Protein AF-A0A315ESX5-F1 (afdb_monomer)

Radius of gyration: 27.75 Å; Cα contacts (8 Å, |Δi|>4): 716; chains: 1; bounding box: 65×69×80 Å

Secondary structure (DSSP, 8-state):
---S--------------------PPP-------------------------------PPPTT-EEETTEEEEE-TTSEEEEEEES-SSS-EEEEEESSSPPPPTT-TT-EEE-SSEEEEEEE----SS-SEEEEEEEEEETTEEEEEEEEEEESSPPPHHHHHHHHHHT--S-EEEEEEEEEETTEEEEEEEEEEE-TTTSHHHHHHHHHHHHTTTTTTEEE-EEEE-SS-EEEEESSEEE-SS-EEE--PPPPPB----HHHH-----TTEEEE---SSTT-B-S-EEEESS--GGGG-GGGTS---EEEEEEE-THHHHHHHHHS-EEE--TTSSSSEEESS-EEEEEEEE--

Structure (mmCIF, N/CA/C/O backbone):
data_AF-A0A315ESX5-F1
#
_entry.id   AF-A0A315ESX5-F1
#
loop_
_atom_site.group_PDB
_atom_site.id
_atom_site.type_symbol
_atom_site.label_atom_id
_atom_site.label_alt_id
_atom_site.label_comp_id
_atom_site.label_asym_id
_atom_site.label_entity_id
_atom_site.label_seq_id
_atom_site.pdbx_PDB_ins_code
_atom_site.Cartn_x
_atom_site.Cartn_y
_atom_site.Cartn_z
_atom_site.occupancy
_atom_site.B_iso_or_equiv
_atom_site.auth_seq_id
_atom_site.auth_comp_id
_atom_site.auth_asym_id
_atom_site.auth_atom_id
_atom_site.pdbx_PDB_model_num
ATOM 1 N N . MET A 1 1 ? 28.635 -2.920 -19.952 1.00 30.17 1 MET A N 1
ATOM 2 C CA . MET A 1 1 ? 28.983 -3.354 -18.582 1.00 30.17 1 MET A CA 1
ATOM 3 C C . MET A 1 1 ? 27.752 -4.004 -17.980 1.00 30.17 1 MET A C 1
ATOM 5 O O . MET A 1 1 ? 26.813 -3.309 -17.623 1.00 30.17 1 MET A O 1
ATOM 9 N N . ALA A 1 2 ? 27.715 -5.334 -18.027 1.00 28.27 2 ALA A N 1
ATOM 10 C CA . ALA A 1 2 ? 26.622 -6.155 -17.525 1.00 28.27 2 ALA A CA 1
ATOM 11 C C . ALA A 1 2 ? 26.701 -6.227 -15.996 1.00 28.27 2 ALA A C 1
ATOM 13 O O . ALA A 1 2 ? 27.757 -6.546 -15.456 1.00 28.27 2 ALA A O 1
ATOM 14 N N . VAL A 1 3 ? 25.605 -5.923 -15.307 1.00 29.16 3 VAL A N 1
ATOM 15 C CA . VAL A 1 3 ? 25.484 -6.108 -13.860 1.00 29.16 3 VAL A CA 1
ATOM 16 C C . VAL A 1 3 ? 24.183 -6.853 -13.635 1.00 29.16 3 VAL A C 1
ATOM 18 O O . VAL A 1 3 ? 23.123 -6.265 -13.801 1.00 29.16 3 VAL A O 1
ATOM 21 N N . ILE A 1 4 ? 24.293 -8.151 -13.357 1.00 31.94 4 ILE A N 1
ATOM 22 C CA . ILE A 1 4 ? 23.487 -8.963 -12.432 1.00 31.94 4 ILE A CA 1
ATOM 23 C C . ILE A 1 4 ? 23.958 -10.417 -12.608 1.00 31.94 4 ILE A C 1
ATOM 25 O O . ILE A 1 4 ? 24.104 -10.906 -13.725 1.00 31.94 4 ILE A O 1
ATOM 29 N N . SER A 1 5 ? 24.166 -11.077 -11.468 1.00 28.42 5 SER A N 1
ATOM 30 C CA . SER A 1 5 ? 24.547 -12.481 -11.256 1.00 28.42 5 SER A CA 1
ATOM 31 C C . SER A 1 5 ? 26.050 -12.766 -11.087 1.00 28.42 5 SER A C 1
ATOM 33 O O . SER A 1 5 ? 26.785 -13.048 -12.031 1.00 28.42 5 SER A O 1
ATOM 35 N N . ALA A 1 6 ? 26.496 -12.725 -9.825 1.00 29.81 6 ALA A N 1
ATOM 36 C CA . ALA A 1 6 ? 27.667 -13.459 -9.351 1.00 29.81 6 ALA A CA 1
ATOM 37 C C . ALA A 1 6 ? 27.200 -14.885 -8.999 1.00 29.81 6 ALA A C 1
ATOM 39 O O . ALA A 1 6 ? 26.298 -15.063 -8.190 1.00 29.81 6 ALA A O 1
ATOM 40 N N . VAL A 1 7 ? 27.618 -15.884 -9.776 1.00 28.77 7 VAL A N 1
ATOM 41 C CA . VAL A 1 7 ? 28.697 -16.830 -9.440 1.00 28.77 7 VAL A CA 1
ATOM 42 C C . VAL A 1 7 ? 28.429 -17.640 -8.170 1.00 28.77 7 VAL A C 1
ATOM 44 O O . VAL A 1 7 ? 28.761 -17.233 -7.063 1.00 28.77 7 VAL A O 1
ATOM 47 N N . GLN A 1 8 ? 28.000 -18.884 -8.384 1.00 27.28 8 GLN A N 1
ATOM 48 C CA . GLN A 1 8 ? 28.438 -20.006 -7.562 1.00 27.28 8 GLN A CA 1
ATOM 49 C C . GLN A 1 8 ? 28.584 -21.247 -8.457 1.00 27.28 8 GLN A C 1
ATOM 51 O O . GLN A 1 8 ? 27.635 -21.985 -8.700 1.00 27.28 8 GLN A O 1
ATOM 56 N N . ARG A 1 9 ? 29.791 -21.448 -9.008 1.00 25.19 9 ARG A N 1
ATOM 57 C CA . ARG A 1 9 ? 30.205 -22.731 -9.600 1.00 25.19 9 ARG A CA 1
ATOM 58 C C . ARG A 1 9 ? 30.741 -23.625 -8.478 1.00 25.19 9 ARG A C 1
ATOM 60 O O . ARG A 1 9 ? 31.564 -23.176 -7.684 1.00 25.19 9 ARG A O 1
ATOM 67 N N . ARG A 1 10 ? 30.313 -24.887 -8.443 1.00 26.05 10 ARG A N 1
ATOM 68 C CA . ARG A 1 10 ? 31.028 -25.998 -7.790 1.00 26.05 10 ARG A CA 1
ATOM 69 C C . ARG A 1 10 ? 31.530 -26.972 -8.870 1.00 26.05 10 ARG A C 1
ATOM 71 O O . ARG A 1 10 ? 30.983 -26.945 -9.970 1.00 26.05 10 ARG A O 1
ATOM 78 N N . PRO A 1 11 ? 32.598 -27.739 -8.590 1.00 30.12 11 PRO A N 1
ATOM 79 C CA . PRO A 1 11 ? 33.501 -28.252 -9.614 1.00 30.12 11 PRO A CA 1
ATOM 80 C C . PRO A 1 11 ? 33.025 -29.551 -10.269 1.00 30.12 11 PRO A C 1
ATOM 82 O O . PRO A 1 11 ? 32.256 -30.318 -9.689 1.00 30.12 11 PRO A O 1
ATOM 85 N N . ASP A 1 12 ? 33.557 -29.757 -11.473 1.00 27.08 12 ASP A N 1
ATOM 86 C CA . ASP A 1 12 ? 33.408 -30.910 -12.355 1.00 27.08 12 ASP A CA 1
ATOM 87 C C . ASP A 1 12 ? 33.556 -32.271 -11.664 1.00 27.08 12 ASP A C 1
ATOM 89 O O . ASP A 1 12 ? 34.501 -32.523 -10.910 1.00 27.08 12 ASP A O 1
ATOM 93 N N . LYS A 1 13 ? 32.693 -33.203 -12.076 1.00 29.95 13 LYS A N 1
ATOM 94 C CA . LYS A 1 13 ? 33.090 -34.592 -12.308 1.00 29.95 13 LYS A CA 1
ATOM 95 C C . LYS A 1 13 ? 32.607 -35.031 -13.690 1.00 29.95 13 LYS A C 1
ATOM 97 O O . LYS A 1 13 ? 31.411 -35.129 -13.942 1.00 29.95 13 LYS A O 1
ATOM 102 N N . GLN A 1 14 ? 33.598 -35.272 -14.544 1.00 27.36 14 GLN A N 1
ATOM 103 C CA . GLN A 1 14 ? 33.597 -36.104 -15.746 1.00 27.36 14 GLN A CA 1
ATOM 104 C C . GLN A 1 14 ? 32.629 -37.291 -15.668 1.00 27.36 14 GLN A C 1
ATOM 106 O O . GLN A 1 14 ? 32.666 -38.030 -14.689 1.00 27.36 14 GLN A O 1
ATOM 111 N N . HIS A 1 15 ? 31.883 -37.533 -16.748 1.00 31.70 15 HIS A N 1
ATOM 112 C CA . HIS A 1 15 ? 31.788 -38.863 -17.350 1.00 31.70 15 HIS A CA 1
ATOM 113 C C . HIS A 1 15 ? 31.368 -38.765 -18.823 1.00 31.70 15 HIS A C 1
ATOM 115 O O . HIS A 1 15 ? 30.380 -38.121 -19.172 1.00 31.70 15 HIS A O 1
ATOM 121 N N . ASP A 1 16 ? 32.184 -39.402 -19.658 1.00 29.27 16 ASP A N 1
ATOM 122 C CA . ASP A 1 16 ? 32.039 -39.601 -21.095 1.00 29.27 16 ASP A CA 1
ATOM 123 C C . ASP A 1 16 ? 30.794 -40.421 -21.465 1.00 29.27 16 ASP A C 1
ATOM 125 O O . ASP A 1 16 ? 30.346 -41.270 -20.693 1.00 29.27 16 ASP A O 1
ATOM 129 N N . GLY A 1 17 ? 30.292 -40.249 -22.692 1.00 29.22 17 GLY A N 1
ATOM 130 C CA . GLY A 1 17 ? 29.333 -41.195 -23.267 1.00 29.22 17 GLY A CA 1
ATOM 131 C C . GLY A 1 17 ? 28.569 -40.689 -24.486 1.00 29.22 17 GLY A C 1
ATOM 132 O O . GLY A 1 17 ? 27.404 -40.322 -24.388 1.00 29.22 17 GLY A O 1
ATOM 133 N N . VAL A 1 18 ? 29.219 -40.708 -25.650 1.00 30.27 18 VAL A N 1
ATOM 134 C CA . VAL A 1 18 ? 28.580 -40.595 -26.971 1.00 30.27 18 VAL A CA 1
ATOM 135 C C . VAL A 1 18 ? 27.833 -41.899 -27.283 1.00 30.27 18 VAL A C 1
ATOM 137 O O . VAL A 1 18 ? 28.410 -42.976 -27.165 1.00 30.27 18 VAL A O 1
ATOM 140 N N . GLY A 1 19 ? 26.579 -41.811 -27.734 1.00 28.75 19 GLY A N 1
ATOM 141 C CA . GLY A 1 19 ? 25.789 -42.963 -28.177 1.00 28.75 19 GLY A CA 1
ATOM 142 C C . GLY A 1 19 ? 24.635 -42.549 -29.088 1.00 28.75 19 GLY A C 1
ATOM 143 O O . GLY A 1 19 ? 23.642 -41.985 -28.645 1.00 28.75 19 GLY A O 1
ATOM 144 N N . VAL A 1 20 ? 24.814 -42.800 -30.381 1.00 30.33 20 VAL A N 1
ATOM 145 C CA . VAL A 1 20 ? 23.929 -42.468 -31.505 1.00 30.33 20 VAL A CA 1
ATOM 146 C C . VAL A 1 20 ? 22.883 -43.576 -31.732 1.00 30.33 20 VAL A C 1
ATOM 148 O O . VAL A 1 20 ? 23.137 -44.736 -31.431 1.00 30.33 20 VAL A O 1
ATOM 151 N N . MET A 1 21 ? 21.794 -43.199 -32.422 1.00 28.28 21 MET A N 1
ATOM 152 C CA . MET A 1 21 ? 20.922 -44.010 -33.300 1.00 28.28 21 MET A CA 1
ATOM 153 C C . MET A 1 21 ? 19.670 -44.683 -32.713 1.00 28.28 21 MET A C 1
ATOM 155 O O . MET A 1 21 ? 19.725 -45.426 -31.744 1.00 28.28 21 MET A O 1
ATOM 159 N N . GLY A 1 22 ? 18.550 -44.515 -33.436 1.00 29.05 22 GLY A N 1
ATOM 160 C CA . GLY A 1 22 ? 17.444 -45.479 -33.402 1.00 29.05 22 GLY A CA 1
ATOM 161 C C . GLY A 1 22 ? 16.036 -44.934 -33.658 1.00 29.05 22 GLY A C 1
ATOM 162 O O . GLY A 1 22 ? 15.165 -45.111 -32.817 1.00 29.05 22 GLY A O 1
ATOM 163 N N . LYS A 1 23 ? 15.773 -44.302 -34.812 1.00 31.34 23 LYS A N 1
ATOM 164 C CA . LYS A 1 23 ? 14.394 -44.093 -35.300 1.00 31.34 23 LYS A CA 1
ATOM 165 C C . LYS A 1 23 ? 13.780 -45.447 -35.678 1.00 31.34 23 LYS A C 1
ATOM 167 O O . LYS A 1 23 ? 14.390 -46.182 -36.448 1.00 31.34 23 LYS A O 1
ATOM 172 N N . THR A 1 24 ? 12.555 -45.725 -35.240 1.00 31.27 24 THR A N 1
ATOM 173 C CA . THR A 1 24 ? 11.680 -46.749 -35.842 1.00 31.27 24 THR A CA 1
ATOM 174 C C . THR A 1 24 ? 10.327 -46.126 -36.220 1.00 31.27 24 THR A C 1
ATOM 176 O O . THR A 1 24 ? 9.832 -45.270 -35.486 1.00 31.27 24 THR A O 1
ATOM 179 N N . PRO A 1 25 ? 9.755 -46.469 -37.392 1.00 36.16 25 PRO A N 1
ATOM 180 C CA . PRO A 1 25 ? 8.592 -45.785 -37.951 1.00 36.16 25 PRO A CA 1
ATOM 181 C C . PRO A 1 25 ? 7.262 -46.409 -37.502 1.00 36.16 25 PRO A C 1
ATOM 183 O O . PRO A 1 25 ? 7.140 -47.624 -37.355 1.00 36.16 25 PRO A O 1
ATOM 186 N N . VAL A 1 26 ? 6.241 -45.562 -37.361 1.00 34.59 26 VAL A N 1
ATOM 187 C CA . VAL A 1 26 ? 4.838 -45.958 -37.172 1.00 34.59 26 VAL A CA 1
ATOM 188 C C . VAL A 1 26 ? 4.276 -46.425 -38.516 1.00 34.59 26 VAL A C 1
ATOM 190 O O . VAL A 1 26 ? 4.331 -45.693 -39.504 1.00 34.59 26 VAL A O 1
ATOM 193 N N . ASN A 1 27 ? 3.751 -47.650 -38.557 1.00 31.31 27 ASN A N 1
ATOM 194 C CA . ASN A 1 27 ? 3.161 -48.250 -39.750 1.00 31.31 27 ASN A CA 1
ATOM 195 C C . ASN A 1 27 ? 1.639 -48.040 -39.753 1.00 31.31 27 ASN A C 1
ATOM 197 O O . ASN A 1 27 ? 0.960 -48.279 -38.757 1.00 31.31 27 ASN A O 1
ATOM 201 N N . MET A 1 28 ? 1.126 -47.574 -40.887 1.00 35.22 28 MET A N 1
ATOM 202 C CA . MET A 1 28 ? -0.236 -47.097 -41.108 1.00 35.22 28 MET A CA 1
ATOM 203 C C . MET A 1 28 ? -0.923 -48.058 -42.086 1.00 35.22 28 MET A C 1
ATOM 205 O O . MET A 1 28 ? -0.548 -48.109 -43.252 1.00 35.22 28 MET A O 1
ATOM 209 N N . ARG A 1 29 ? -1.894 -48.845 -41.613 1.00 31.86 29 ARG A N 1
ATOM 210 C CA . ARG A 1 29 ? -2.815 -49.733 -42.366 1.00 31.86 29 ARG A CA 1
ATOM 211 C C . ARG A 1 29 ? -3.919 -50.108 -41.358 1.00 31.86 29 ARG A C 1
ATOM 213 O O . ARG A 1 29 ? -3.588 -50.413 -40.225 1.00 31.86 29 ARG A O 1
ATOM 220 N N . THR A 1 30 ? -5.228 -50.084 -41.600 1.00 31.81 30 THR A N 1
ATOM 221 C CA . THR A 1 30 ? -6.034 -50.162 -42.824 1.00 31.81 30 THR A CA 1
ATOM 222 C C . THR A 1 30 ? -7.475 -49.787 -42.430 1.00 31.81 30 THR A C 1
ATOM 224 O O . THR A 1 30 ? -7.955 -50.254 -41.401 1.00 31.81 30 THR A O 1
ATOM 227 N N . MET A 1 31 ? -8.177 -48.981 -43.232 1.00 29.67 31 MET A N 1
ATOM 228 C CA . MET A 1 31 ? -9.635 -48.799 -43.128 1.00 29.67 31 MET A CA 1
ATOM 229 C C . MET A 1 31 ? -10.372 -49.988 -43.756 1.00 29.67 31 MET A C 1
ATOM 231 O O . MET A 1 31 ? -9.975 -50.415 -44.840 1.00 29.67 31 MET A O 1
ATOM 235 N N . ARG A 1 32 ? -11.497 -50.416 -43.158 1.00 32.69 32 ARG A N 1
ATOM 236 C CA . ARG A 1 32 ? -12.826 -50.554 -43.807 1.00 32.69 32 ARG A CA 1
ATOM 237 C C . ARG A 1 32 ? -13.926 -50.969 -42.794 1.00 32.69 32 ARG A C 1
ATOM 239 O O . ARG A 1 32 ? -13.583 -51.438 -41.716 1.00 32.69 32 ARG A O 1
ATOM 246 N N . PRO A 1 33 ? -15.216 -50.705 -43.100 1.00 45.16 33 PRO A N 1
ATOM 247 C CA . PRO A 1 33 ? -16.255 -50.331 -42.131 1.00 45.16 33 PRO A CA 1
ATOM 248 C C . PRO A 1 33 ? -17.241 -51.467 -41.826 1.00 45.16 33 PRO A C 1
ATOM 250 O O . PRO A 1 33 ? -17.341 -52.378 -42.641 1.00 45.16 33 PRO A O 1
ATOM 253 N N . LEU A 1 34 ? -18.037 -51.359 -40.748 1.00 27.95 34 LEU A N 1
ATOM 254 C CA . LEU A 1 34 ? -19.476 -51.688 -40.764 1.00 27.95 34 LEU A CA 1
ATOM 255 C C . LEU A 1 34 ? -20.199 -51.432 -39.422 1.00 27.95 34 LEU A C 1
ATOM 257 O O . LEU A 1 34 ? -19.673 -51.705 -38.352 1.00 27.95 34 LEU A O 1
ATOM 261 N N . PHE A 1 35 ? -21.454 -51.004 -39.577 1.00 29.70 35 PHE A N 1
ATOM 262 C CA . PHE A 1 35 ? -22.625 -51.068 -38.691 1.00 29.70 35 PHE A CA 1
ATOM 263 C C . PHE A 1 35 ? -22.731 -50.224 -37.406 1.00 29.70 35 PHE A C 1
ATOM 265 O O . PHE A 1 35 ? -22.268 -50.551 -36.321 1.00 29.70 35 PHE A O 1
ATOM 272 N N . LEU A 1 36 ? -23.532 -49.175 -37.597 1.00 31.12 36 LEU A N 1
ATOM 273 C CA . LEU A 1 36 ? -24.441 -48.488 -36.689 1.00 31.12 36 LEU A CA 1
ATOM 274 C C . LEU A 1 36 ? -25.179 -49.432 -35.712 1.00 31.12 36 LEU A C 1
ATOM 276 O O . LEU A 1 36 ? -25.944 -50.287 -36.150 1.00 31.12 36 LEU A O 1
ATOM 280 N N . PHE A 1 37 ? -25.042 -49.190 -34.405 1.00 29.73 37 PHE A N 1
ATOM 281 C CA . PHE A 1 37 ? -26.052 -49.526 -33.394 1.00 29.73 37 PHE A CA 1
ATOM 282 C C . PHE A 1 37 ? -26.091 -48.406 -32.346 1.00 29.73 37 PHE A C 1
ATOM 284 O O . PHE A 1 37 ? -25.149 -48.201 -31.584 1.00 29.73 37 PHE A O 1
ATOM 291 N N . LEU A 1 38 ? -27.185 -47.645 -32.353 1.00 31.20 38 LEU A N 1
ATOM 292 C CA . LEU A 1 38 ? -27.534 -46.668 -31.326 1.00 31.20 38 LEU A CA 1
ATOM 293 C C . LEU A 1 38 ? -28.026 -47.422 -30.087 1.00 31.20 38 LEU A C 1
ATOM 295 O O . LEU A 1 38 ? -29.079 -48.053 -30.132 1.00 31.20 38 LEU A O 1
ATOM 299 N N . ILE A 1 39 ? -27.285 -47.327 -28.983 1.00 32.44 39 ILE A N 1
ATOM 300 C CA . ILE A 1 39 ? -27.779 -47.681 -27.650 1.00 32.44 39 ILE A CA 1
ATOM 301 C C . ILE A 1 39 ? -27.606 -46.449 -26.766 1.00 32.44 39 ILE A C 1
ATOM 303 O O . ILE A 1 39 ? -26.499 -46.056 -26.406 1.00 32.44 39 ILE A O 1
ATOM 307 N N . THR A 1 40 ? -28.729 -45.816 -26.445 1.00 33.59 40 THR A N 1
ATOM 308 C CA . THR A 1 40 ? -28.842 -44.758 -25.444 1.00 33.59 40 THR A CA 1
ATOM 309 C C . THR A 1 40 ? -28.656 -45.354 -24.051 1.00 33.59 40 THR A C 1
ATOM 311 O O . THR A 1 40 ? -29.508 -46.110 -23.589 1.00 33.59 40 THR A O 1
ATOM 314 N N . PHE A 1 41 ? -27.567 -44.991 -23.374 1.00 29.44 41 PHE A N 1
ATOM 315 C CA . PHE A 1 41 ? -27.384 -45.227 -21.943 1.00 29.44 41 PHE A CA 1
ATOM 316 C C . PHE A 1 41 ? -27.437 -43.882 -21.213 1.00 29.44 41 PHE A C 1
ATOM 318 O O . PHE A 1 41 ? -26.506 -43.081 -21.282 1.00 29.44 41 PHE A O 1
ATOM 325 N N . SER A 1 42 ? -28.548 -43.627 -20.521 1.00 34.97 42 SER A N 1
ATOM 326 C CA . SER A 1 42 ? -28.616 -42.605 -19.479 1.00 34.97 42 SER A CA 1
ATOM 327 C C . SER A 1 42 ? -27.766 -43.070 -18.302 1.00 34.97 42 SER A C 1
ATOM 329 O O . SER A 1 42 ? -28.096 -44.062 -17.656 1.00 34.97 42 SER A O 1
ATOM 331 N N . ILE A 1 43 ? -26.678 -42.356 -18.018 1.00 33.53 43 ILE A N 1
ATOM 332 C CA . ILE A 1 43 ? -25.882 -42.558 -16.807 1.00 33.53 43 ILE A CA 1
ATOM 333 C C . ILE A 1 43 ? -26.010 -41.301 -15.952 1.00 33.53 43 ILE A C 1
ATOM 335 O O . ILE A 1 43 ? -25.499 -40.235 -16.287 1.00 33.53 43 ILE A O 1
ATOM 339 N N . TYR A 1 44 ? -26.732 -41.467 -14.845 1.00 30.09 44 TYR A N 1
ATOM 340 C CA . TYR A 1 44 ? -26.680 -40.612 -13.667 1.00 30.09 44 TYR A CA 1
ATOM 341 C C . TYR A 1 44 ? -25.232 -40.537 -13.170 1.00 30.09 44 TYR A C 1
ATOM 343 O O . TYR A 1 44 ? -24.674 -41.558 -12.767 1.00 30.09 44 TYR A O 1
ATOM 351 N N . PHE A 1 45 ? -24.640 -39.343 -13.147 1.00 30.17 45 PHE A N 1
ATOM 352 C CA . PHE A 1 45 ? -23.419 -39.109 -12.383 1.00 30.17 45 PHE A CA 1
ATOM 353 C C . PHE A 1 45 ? -23.771 -38.538 -11.013 1.00 30.17 45 PHE A C 1
ATOM 355 O O . PHE A 1 45 ? -24.281 -37.426 -10.879 1.00 30.17 45 PHE A O 1
ATOM 362 N N . LEU A 1 46 ? -23.505 -39.366 -10.002 1.00 30.03 46 LEU A N 1
ATOM 363 C CA . LEU A 1 46 ? -23.445 -38.995 -8.601 1.00 30.03 46 LEU A CA 1
ATOM 364 C C . LEU A 1 46 ? -22.420 -37.873 -8.391 1.00 30.03 46 LEU A C 1
ATOM 366 O O . LEU A 1 46 ? -21.304 -37.910 -8.906 1.00 30.03 46 LEU A O 1
ATOM 370 N N . SER A 1 47 ? -22.828 -36.928 -7.551 1.00 32.47 47 SER A N 1
ATOM 371 C CA . SER A 1 47 ? -21.997 -35.950 -6.859 1.00 32.47 47 SER A CA 1
ATOM 372 C C . SER A 1 47 ? -20.771 -36.605 -6.212 1.00 32.47 47 SER A C 1
ATOM 374 O O . SER A 1 47 ? -20.909 -37.381 -5.267 1.00 32.47 47 SER A O 1
ATOM 376 N N . ALA A 1 48 ? -19.579 -36.222 -6.667 1.00 27.95 48 ALA A N 1
ATOM 377 C CA . ALA A 1 48 ? -18.329 -36.405 -5.943 1.00 27.95 48 ALA A CA 1
ATOM 378 C C . ALA A 1 48 ? -17.720 -35.023 -5.669 1.00 27.95 48 ALA A C 1
ATOM 380 O O . ALA A 1 48 ? -17.509 -34.233 -6.588 1.00 27.95 48 ALA A O 1
ATOM 381 N N . CYS A 1 49 ? -17.482 -34.739 -4.387 1.00 37.03 49 CYS A N 1
ATOM 382 C CA . CYS A 1 49 ? -16.832 -33.535 -3.886 1.00 37.03 49 CYS A CA 1
ATOM 383 C C . CYS A 1 49 ? -15.478 -33.303 -4.569 1.00 37.03 49 CYS A C 1
ATOM 385 O O . CYS A 1 49 ? -14.525 -34.043 -4.340 1.00 37.03 49 CYS A O 1
ATOM 387 N N . GLY A 1 50 ? -15.388 -32.224 -5.339 1.00 27.67 50 GLY A N 1
ATOM 388 C CA . GLY A 1 50 ? -14.142 -31.576 -5.727 1.00 27.67 50 GLY A CA 1
ATOM 389 C C . GLY A 1 50 ? -14.309 -30.089 -5.459 1.00 27.67 50 GLY A C 1
ATOM 390 O O . GLY A 1 50 ? -14.820 -29.366 -6.309 1.00 27.67 50 GLY A O 1
ATOM 391 N N . GLY A 1 51 ? -13.974 -29.655 -4.243 1.00 28.12 51 GLY A N 1
ATOM 392 C CA . GLY A 1 51 ? -13.995 -28.246 -3.865 1.00 28.12 51 GLY A CA 1
ATOM 393 C C . GLY A 1 51 ? -12.913 -27.497 -4.631 1.00 28.12 51 GLY A C 1
ATOM 394 O O . GLY A 1 51 ? -11.747 -27.535 -4.256 1.00 28.12 51 GLY A O 1
ATOM 395 N N . SER A 1 52 ? -13.296 -26.844 -5.725 1.00 27.89 52 SER A N 1
ATOM 396 C CA . SER A 1 52 ? -12.560 -25.696 -6.229 1.00 27.89 52 SER A CA 1
ATOM 397 C C . SER A 1 52 ? -12.971 -24.511 -5.367 1.00 27.89 52 SER A C 1
ATOM 399 O O . SER A 1 52 ? -14.072 -23.977 -5.536 1.00 27.89 52 SER A O 1
ATOM 401 N N . ASP A 1 53 ? -12.113 -24.118 -4.434 1.00 30.84 53 ASP A N 1
ATOM 402 C CA . ASP A 1 53 ? -12.218 -22.810 -3.806 1.00 30.84 53 ASP A CA 1
ATOM 403 C C . ASP A 1 53 ? -12.036 -21.770 -4.915 1.00 30.84 53 ASP A C 1
ATOM 405 O O . ASP A 1 53 ? -10.927 -21.444 -5.338 1.00 30.84 53 ASP A O 1
ATOM 409 N N . GLY A 1 54 ? -13.160 -21.301 -5.455 1.00 29.55 54 GLY A N 1
ATOM 410 C CA . GLY A 1 54 ? -13.216 -20.070 -6.217 1.00 29.55 54 GLY A CA 1
ATOM 411 C C . GLY A 1 54 ? -12.878 -18.948 -5.253 1.00 29.55 54 GLY A C 1
ATOM 412 O O . GLY A 1 54 ? -13.768 -18.383 -4.620 1.00 29.55 54 GLY A O 1
ATOM 413 N N . GLU A 1 55 ? -11.584 -18.682 -5.083 1.00 35.81 55 GLU A N 1
ATOM 414 C CA . GLU A 1 55 ? -11.112 -17.547 -4.311 1.00 35.81 55 GLU A CA 1
ATOM 415 C C . GLU A 1 55 ? -11.684 -16.289 -4.959 1.00 35.81 55 GLU A C 1
ATOM 417 O O . GLU A 1 55 ? -11.384 -15.954 -6.107 1.00 35.81 55 GLU A O 1
ATOM 422 N N . SER A 1 56 ? -12.608 -15.658 -4.238 1.00 30.89 56 SER A N 1
ATOM 423 C CA . SER A 1 56 ? -13.358 -14.517 -4.732 1.00 30.89 56 SER A CA 1
ATOM 424 C C . SER A 1 56 ? -12.393 -13.422 -5.179 1.00 30.89 56 SER A C 1
ATOM 426 O O . SER A 1 56 ? -11.683 -12.831 -4.367 1.00 30.89 56 SER A O 1
ATOM 428 N N . THR A 1 57 ? -12.399 -13.108 -6.472 1.00 32.53 57 THR A N 1
ATOM 429 C CA . THR A 1 57 ? -11.649 -11.990 -7.063 1.00 32.53 57 THR A CA 1
ATOM 430 C C . THR A 1 57 ? -12.237 -10.626 -6.688 1.00 32.53 57 THR A C 1
ATOM 432 O O . THR A 1 57 ? -11.788 -9.589 -7.177 1.00 32.53 57 THR A O 1
ATOM 435 N N . THR A 1 58 ? -13.260 -10.590 -5.830 1.00 35.22 58 THR A N 1
ATOM 436 C CA . THR A 1 58 ? -13.854 -9.350 -5.341 1.00 35.22 58 THR A CA 1
ATOM 437 C C . THR A 1 58 ? -13.007 -8.802 -4.197 1.00 35.22 58 THR A C 1
ATOM 439 O O . THR A 1 58 ? -13.104 -9.266 -3.059 1.00 35.22 58 THR A O 1
ATOM 442 N N . ASN A 1 59 ? -12.177 -7.800 -4.492 1.00 38.91 59 ASN A N 1
ATOM 443 C CA . ASN A 1 59 ? -11.497 -7.024 -3.458 1.00 38.91 59 ASN A CA 1
ATOM 444 C C . ASN A 1 59 ? -12.523 -6.507 -2.425 1.00 38.91 59 ASN A C 1
ATOM 446 O O . ASN A 1 59 ? -13.597 -6.044 -2.825 1.00 38.91 59 ASN A O 1
ATOM 450 N N . PRO A 1 60 ? -12.228 -6.575 -1.112 1.00 39.94 60 PRO A N 1
ATOM 451 C CA . PRO A 1 60 ? -13.099 -5.998 -0.095 1.00 39.94 60 PRO A CA 1
ATOM 452 C C . PRO A 1 60 ? -13.305 -4.502 -0.362 1.00 39.94 60 PRO A C 1
ATOM 454 O O . PRO A 1 60 ? -12.412 -3.821 -0.862 1.00 39.94 60 PRO A O 1
ATOM 457 N N . ALA A 1 61 ? -14.506 -4.006 -0.050 1.00 45.72 61 ALA A N 1
ATOM 458 C CA . ALA A 1 61 ? -14.908 -2.634 -0.343 1.00 45.72 61 ALA A CA 1
ATOM 459 C C . ALA A 1 61 ? -13.884 -1.605 0.196 1.00 45.72 61 ALA A C 1
ATOM 461 O O . ALA A 1 61 ? -13.406 -1.757 1.327 1.00 45.72 61 ALA A O 1
ATOM 462 N N . PRO A 1 62 ? -13.601 -0.536 -0.575 1.00 49.66 62 PRO A N 1
ATOM 463 C CA . PRO A 1 62 ? -12.344 0.226 -0.595 1.00 49.66 62 PRO A CA 1
ATOM 464 C C . PRO A 1 62 ? -12.056 1.091 0.630 1.00 49.66 62 PRO A C 1
ATOM 466 O O . PRO A 1 62 ? -11.180 1.937 0.581 1.00 49.66 62 PRO A O 1
ATOM 469 N N . HIS A 1 63 ? -12.765 0.905 1.738 1.00 54.91 63 HIS A N 1
ATOM 470 C CA . HIS A 1 63 ? -12.490 1.632 2.963 1.00 54.91 63 HIS A CA 1
ATOM 471 C C . HIS A 1 63 ? -12.808 0.834 4.227 1.00 54.91 63 HIS A C 1
ATOM 473 O O . HIS A 1 63 ? -13.167 1.442 5.223 1.00 54.91 63 HIS A O 1
ATOM 479 N N . ASN A 1 64 ? -12.771 -0.494 4.220 1.00 62.44 64 ASN A N 1
ATOM 480 C CA . ASN A 1 64 ? -13.184 -1.258 5.395 1.00 62.44 64 ASN A CA 1
ATOM 481 C C . ASN A 1 64 ? -12.018 -2.082 5.935 1.00 62.44 64 ASN A C 1
ATOM 483 O O . ASN A 1 64 ? -11.633 -3.088 5.349 1.00 62.44 64 ASN A O 1
ATOM 487 N N . ILE A 1 65 ? -11.494 -1.690 7.097 1.00 68.50 65 ILE A N 1
ATOM 488 C CA . ILE A 1 65 ? -10.669 -2.579 7.920 1.00 68.50 65 ILE A CA 1
ATOM 489 C C . ILE A 1 65 ? -11.653 -3.413 8.729 1.00 68.50 65 ILE A C 1
ATOM 491 O O . ILE A 1 65 ? -12.401 -2.856 9.529 1.00 68.50 65 ILE A O 1
ATOM 495 N N . SER A 1 66 ? -11.702 -4.724 8.501 1.00 67.06 66 SER A N 1
ATOM 496 C CA . SER A 1 66 ? -12.702 -5.591 9.128 1.00 67.06 66 SER A CA 1
ATOM 497 C C . SER A 1 66 ? -12.070 -6.708 9.947 1.00 67.06 66 SER A C 1
ATOM 499 O O . SER A 1 66 ? -11.103 -7.343 9.540 1.00 67.06 66 SER A O 1
ATOM 501 N N . GLN A 1 67 ? -12.674 -6.957 11.098 1.00 72.81 67 GLN A N 1
ATOM 502 C CA . GLN A 1 67 ? -12.572 -8.153 11.924 1.00 72.81 67 GLN A CA 1
ATOM 503 C C . GLN A 1 67 ? -13.976 -8.789 11.995 1.00 72.81 67 GLN A C 1
ATOM 505 O O . GLN A 1 67 ? -14.951 -8.120 11.640 1.00 72.81 67 GLN A O 1
ATOM 510 N N . PRO A 1 68 ? -14.129 -10.042 12.461 1.00 77.81 68 PRO A N 1
ATOM 511 C CA . PRO A 1 68 ? -15.432 -10.721 12.478 1.00 77.81 68 PRO A CA 1
ATOM 512 C C . PRO A 1 68 ? -16.559 -9.951 13.192 1.00 77.81 68 PRO A C 1
ATOM 514 O O . PRO A 1 68 ? -17.709 -10.026 12.772 1.00 77.81 68 PRO A O 1
ATOM 517 N N . SER A 1 69 ? -16.233 -9.189 14.242 1.00 83.81 69 SER A N 1
ATOM 518 C CA . SER A 1 69 ? -17.214 -8.491 15.096 1.00 83.81 69 SER A CA 1
ATOM 519 C C . SER A 1 69 ? -17.128 -6.960 15.038 1.00 83.81 69 SER A C 1
ATOM 521 O O . SER A 1 69 ? -17.892 -6.268 15.707 1.00 83.81 69 SER A O 1
ATOM 523 N N . ILE A 1 70 ? -16.195 -6.400 14.262 1.00 86.69 70 ILE A N 1
ATOM 524 C CA . ILE A 1 70 ? -16.019 -4.948 14.124 1.00 86.69 70 ILE A CA 1
ATOM 525 C C . ILE A 1 70 ? -15.401 -4.606 12.772 1.00 86.69 70 ILE A C 1
ATOM 527 O O . ILE A 1 70 ? -14.409 -5.206 12.368 1.00 86.69 70 ILE A O 1
ATOM 531 N N . SER A 1 71 ? -15.939 -3.596 12.101 1.00 86.81 71 SER A N 1
ATOM 532 C CA . SER A 1 71 ? -15.316 -2.975 10.937 1.00 86.81 71 SER A CA 1
ATOM 533 C C . SER A 1 71 ? -15.111 -1.479 11.154 1.00 86.81 71 SER A C 1
ATOM 535 O O . SER A 1 71 ? -15.744 -0.868 12.016 1.00 86.81 71 SER A O 1
ATOM 537 N N . GLY A 1 72 ? -14.189 -0.883 10.406 1.00 85.75 72 GLY A N 1
ATOM 538 C CA . GLY A 1 72 ? -13.871 0.535 10.487 1.00 85.75 72 GLY A CA 1
ATOM 539 C C . GLY A 1 72 ? -13.621 1.128 9.115 1.00 85.75 72 GLY A C 1
ATOM 540 O O . GLY A 1 72 ? -12.866 0.561 8.325 1.00 85.75 72 GLY A O 1
ATOM 541 N N . ARG A 1 73 ? -14.234 2.288 8.880 1.00 84.38 73 ARG A N 1
ATOM 542 C CA . ARG A 1 73 ? -14.083 3.088 7.672 1.00 84.38 73 ARG A CA 1
ATOM 543 C C . ARG A 1 73 ? -13.415 4.419 7.942 1.00 84.38 73 ARG A C 1
ATOM 545 O O . ARG A 1 73 ? -13.997 5.266 8.610 1.00 84.38 73 ARG A O 1
ATOM 552 N N . LEU A 1 74 ? -12.209 4.603 7.406 1.00 82.81 74 LEU A N 1
ATOM 553 C CA . LEU A 1 74 ? -11.492 5.878 7.469 1.00 82.81 74 LEU A CA 1
ATOM 554 C C . LEU A 1 74 ? -12.204 6.943 6.625 1.00 82.81 74 LEU A C 1
ATOM 556 O O . LEU A 1 74 ? -12.627 6.663 5.502 1.00 82.81 74 LEU A O 1
ATOM 560 N N . LEU A 1 75 ? -12.313 8.153 7.170 1.00 80.56 75 LEU A N 1
ATOM 561 C CA . LEU A 1 75 ? -12.923 9.321 6.534 1.00 80.56 75 LEU A CA 1
ATOM 562 C C . LEU A 1 75 ? -11.866 10.409 6.268 1.00 80.56 75 LEU A C 1
ATOM 564 O O . LEU A 1 75 ? -10.729 10.307 6.714 1.00 80.56 75 LEU A O 1
ATOM 568 N N . ALA A 1 76 ? -12.202 11.435 5.485 1.00 75.19 76 ALA A N 1
ATOM 569 C CA . ALA A 1 76 ? -11.240 12.466 5.070 1.00 75.19 76 ALA A CA 1
ATOM 570 C C . ALA A 1 76 ? -10.881 13.481 6.173 1.00 75.19 76 ALA A C 1
ATOM 572 O O . ALA A 1 76 ? -9.892 14.199 6.063 1.00 75.19 76 ALA A O 1
ATOM 573 N N . ASP A 1 77 ? -11.669 13.533 7.242 1.00 78.62 77 ASP A N 1
ATOM 574 C CA . ASP A 1 77 ? -11.570 14.479 8.356 1.00 78.62 77 ASP A CA 1
ATOM 575 C C . ASP A 1 77 ? -10.807 13.908 9.565 1.00 78.62 77 ASP A C 1
ATOM 577 O O . ASP A 1 77 ? -10.979 14.358 10.698 1.00 78.62 77 ASP A O 1
ATOM 581 N N . ASN A 1 78 ? -9.948 12.909 9.336 1.00 80.81 78 ASN A N 1
ATOM 582 C CA . ASN A 1 78 ? -9.212 12.200 10.382 1.00 80.81 78 ASN A CA 1
ATOM 583 C C . ASN A 1 78 ? -10.118 11.508 11.414 1.00 80.81 78 ASN A C 1
ATOM 585 O O . ASN A 1 78 ? -9.761 11.355 12.586 1.00 80.81 78 ASN A O 1
ATOM 589 N N . THR A 1 79 ? -11.293 11.060 10.973 1.00 84.88 79 THR A N 1
ATOM 590 C CA . THR A 1 79 ? -12.192 10.215 11.756 1.00 84.88 79 THR A CA 1
ATOM 591 C C . THR A 1 79 ? -12.283 8.807 11.168 1.00 84.88 79 THR A C 1
ATOM 593 O O . THR A 1 79 ? -11.923 8.538 10.017 1.00 84.88 79 THR A O 1
ATOM 596 N N . VAL A 1 80 ? -12.750 7.872 11.992 1.00 87.62 80 VAL A N 1
ATOM 597 C CA . VAL A 1 80 ? -13.117 6.520 11.583 1.00 87.62 80 VAL A CA 1
ATOM 598 C C . VAL A 1 80 ? -14.566 6.247 11.962 1.00 87.62 80 VAL A C 1
ATOM 600 O O . VAL A 1 80 ? -14.977 6.450 13.105 1.00 87.62 80 VAL A O 1
ATOM 603 N N . ARG A 1 81 ? -15.342 5.742 11.005 1.00 89.81 81 ARG A N 1
ATOM 604 C CA . ARG A 1 81 ? -16.678 5.190 11.221 1.00 89.81 81 ARG A CA 1
ATOM 605 C C . ARG A 1 81 ? -16.565 3.710 11.557 1.00 89.81 81 ARG A C 1
ATOM 607 O O . ARG A 1 81 ? -16.291 2.892 10.684 1.00 89.81 81 ARG A O 1
ATOM 614 N N . LEU A 1 82 ? -16.770 3.365 12.818 1.00 90.19 82 LEU A N 1
ATOM 615 C CA . LEU A 1 82 ? -16.747 2.000 13.331 1.00 90.19 82 LEU A CA 1
ATOM 616 C C . LEU A 1 82 ? -18.142 1.388 13.256 1.00 90.19 82 LEU A C 1
ATOM 618 O O . LEU A 1 82 ? -19.119 2.046 13.603 1.00 90.19 82 LEU A O 1
ATOM 622 N N . THR A 1 83 ? -18.225 0.127 12.845 1.00 89.81 83 THR A N 1
ATOM 623 C CA . THR A 1 83 ? -19.458 -0.665 12.823 1.00 89.81 83 THR A CA 1
ATOM 624 C C . THR A 1 83 ? -19.227 -1.957 13.596 1.00 89.81 83 THR A C 1
ATOM 626 O O . THR A 1 83 ? -18.443 -2.799 13.166 1.00 89.81 83 THR A O 1
ATOM 629 N N . LEU A 1 84 ? -19.889 -2.127 14.740 1.00 87.50 84 LEU A N 1
ATOM 630 C CA . LEU A 1 84 ? -19.916 -3.407 15.454 1.00 87.50 84 LEU A CA 1
ATOM 631 C C . LEU A 1 84 ? -20.927 -4.339 14.786 1.00 87.50 84 LEU A C 1
ATOM 633 O O . LEU A 1 84 ? -22.026 -3.899 14.440 1.00 87.50 84 LEU A O 1
ATOM 637 N N . ILE A 1 85 ? -20.557 -5.607 14.615 1.00 81.88 85 ILE A N 1
ATOM 638 C CA . ILE A 1 85 ? -21.341 -6.635 13.917 1.00 81.88 85 ILE A CA 1
ATOM 639 C C . ILE A 1 85 ? -21.639 -7.770 14.899 1.00 81.88 85 ILE A C 1
ATOM 641 O O . ILE A 1 85 ? -20.778 -8.146 15.691 1.00 81.88 85 ILE A O 1
ATOM 645 N N . GLY A 1 86 ? -22.851 -8.329 14.843 1.00 76.31 86 GLY A N 1
ATOM 646 C CA . GLY A 1 86 ? -23.263 -9.393 15.767 1.00 76.31 86 GLY A CA 1
ATOM 647 C C . GLY A 1 86 ? -23.587 -8.864 17.165 1.00 76.31 86 GLY A C 1
ATOM 648 O O . GLY A 1 86 ? -23.362 -9.549 18.160 1.00 76.31 86 GLY A O 1
ATOM 649 N N . VAL A 1 87 ? -24.082 -7.626 17.239 1.00 75.38 87 VAL A N 1
ATOM 650 C CA . VAL A 1 87 ? -24.552 -6.993 18.478 1.00 75.38 87 VAL A CA 1
ATOM 651 C C . VAL A 1 87 ? -26.071 -7.123 18.614 1.00 75.38 87 VAL A C 1
ATOM 653 O O . VAL A 1 87 ? -26.759 -7.413 17.641 1.00 75.38 87 VAL A O 1
ATOM 656 N N . GLY A 1 88 ? -26.613 -6.912 19.815 1.00 63.34 88 GLY A N 1
ATOM 657 C CA . GLY A 1 88 ? -28.066 -6.810 20.022 1.00 63.34 88 GLY A CA 1
ATOM 658 C C . GLY A 1 88 ? -28.811 -8.124 20.299 1.00 63.34 88 GLY A C 1
ATOM 659 O O . GLY A 1 88 ? -30.010 -8.072 20.576 1.00 63.34 88 GLY A O 1
ATOM 660 N N . THR A 1 89 ? -28.139 -9.282 20.302 1.00 65.62 89 THR A N 1
ATOM 661 C CA . THR A 1 89 ? -28.727 -10.565 20.739 1.00 65.62 89 THR A CA 1
ATOM 662 C C . THR A 1 89 ? -27.760 -11.383 21.613 1.00 65.62 89 THR A C 1
ATOM 664 O O . THR A 1 89 ? -26.854 -12.011 21.063 1.00 65.62 89 THR A O 1
ATOM 667 N N . PRO A 1 90 ? -27.959 -11.429 22.949 1.00 66.44 90 PRO A N 1
ATOM 668 C CA . PRO A 1 90 ? -28.950 -10.660 23.709 1.00 66.44 90 PRO A CA 1
ATOM 669 C C . PRO A 1 90 ? -28.687 -9.146 23.631 1.00 66.44 90 PRO A C 1
ATOM 671 O O . PRO A 1 90 ? -27.585 -8.707 23.307 1.00 66.44 90 PRO A O 1
ATOM 674 N N . ALA A 1 91 ? -29.718 -8.338 23.892 1.00 66.38 91 ALA A N 1
ATOM 675 C CA . ALA A 1 91 ? -29.572 -6.886 23.927 1.00 66.38 91 ALA A CA 1
ATOM 676 C C . ALA A 1 91 ? -28.535 -6.501 24.995 1.00 66.38 91 ALA A C 1
ATOM 678 O O . ALA A 1 91 ? -28.658 -6.891 26.156 1.00 66.38 91 ALA A O 1
ATOM 679 N N . GLY A 1 92 ? -27.515 -5.754 24.584 1.00 77.38 92 GLY A N 1
ATOM 680 C CA . GLY A 1 92 ? -26.407 -5.335 25.433 1.00 77.38 92 GLY A CA 1
ATOM 681 C C . GLY A 1 92 ? -26.070 -3.871 25.193 1.00 77.38 92 GLY A C 1
ATOM 682 O O . GLY A 1 92 ? -26.379 -3.305 24.138 1.00 77.38 92 GLY A O 1
ATOM 683 N N . ARG A 1 93 ? -25.418 -3.250 26.177 1.00 89.56 93 ARG A N 1
ATOM 684 C CA . ARG A 1 93 ? -24.895 -1.890 26.028 1.00 89.56 93 ARG A CA 1
ATOM 685 C C . ARG A 1 93 ? -23.449 -1.966 25.582 1.00 89.56 93 ARG A C 1
ATOM 687 O O . ARG A 1 93 ? -22.672 -2.718 26.160 1.00 89.56 93 ARG A O 1
ATOM 694 N N . TYR A 1 94 ? -23.063 -1.167 24.597 1.00 91.44 94 TYR A N 1
ATOM 695 C CA . TYR A 1 94 ? -21.710 -1.207 24.044 1.00 91.44 94 TYR A CA 1
ATOM 696 C C . TYR A 1 94 ? -20.990 0.115 24.244 1.00 91.44 94 TYR A C 1
ATOM 698 O O . TYR A 1 94 ? -21.587 1.182 24.139 1.00 91.44 94 TYR A O 1
ATOM 706 N N . CYS A 1 95 ? -19.693 0.034 24.512 1.00 92.25 95 CYS A N 1
ATOM 707 C CA . CYS A 1 95 ? -18.811 1.182 24.661 1.00 92.25 95 CYS A CA 1
ATOM 708 C C . CYS A 1 95 ? -17.555 0.965 23.821 1.00 92.25 95 CYS A C 1
ATOM 710 O O . CYS A 1 95 ? -16.958 -0.107 23.864 1.00 92.25 95 CYS A O 1
ATOM 712 N N . ILE A 1 96 ? -17.134 1.979 23.066 1.00 91.81 96 ILE A N 1
ATOM 713 C CA . ILE A 1 96 ? -15.904 1.940 22.270 1.00 91.81 96 ILE A CA 1
ATOM 714 C C . ILE A 1 96 ? -14.899 2.933 22.853 1.00 91.81 96 ILE A C 1
ATOM 716 O O . ILE A 1 96 ? -15.213 4.116 23.006 1.00 91.81 96 ILE A O 1
ATOM 720 N N . ARG A 1 97 ? -13.684 2.454 23.132 1.00 90.69 97 ARG A N 1
ATOM 721 C CA . ARG A 1 97 ? -12.539 3.243 23.607 1.00 90.69 97 ARG A CA 1
ATOM 722 C C . ARG A 1 97 ? -11.380 3.187 22.616 1.00 90.69 97 ARG A C 1
ATOM 724 O O . ARG A 1 97 ? -11.303 2.264 21.815 1.00 90.69 97 ARG A O 1
ATOM 731 N N . GLN A 1 98 ? -10.484 4.171 22.681 1.00 88.56 98 GLN A N 1
ATOM 732 C CA . GLN A 1 98 ? -9.253 4.235 21.868 1.00 88.56 98 GLN A CA 1
ATOM 733 C C . GLN A 1 98 ? -8.041 3.600 22.565 1.00 88.56 98 GLN A C 1
ATOM 735 O O . GLN A 1 98 ? -6.892 3.834 22.200 1.00 88.56 98 GLN A O 1
ATOM 740 N N . ASP A 1 99 ? -8.308 2.834 23.615 1.00 84.94 99 ASP A N 1
ATOM 741 C CA . ASP A 1 99 ? -7.340 2.121 24.425 1.00 84.94 99 ASP A CA 1
ATOM 742 C C . ASP A 1 99 ? -7.917 0.746 24.792 1.00 84.94 99 ASP A C 1
ATOM 744 O O . ASP A 1 99 ? -9.038 0.385 24.413 1.00 84.94 99 ASP A O 1
ATOM 748 N N . ALA A 1 100 ? -7.128 -0.054 25.504 1.00 87.44 100 ALA A N 1
ATOM 749 C CA . ALA A 1 100 ? -7.552 -1.350 26.023 1.00 87.44 100 ALA A CA 1
ATOM 750 C C . ALA A 1 100 ? -8.063 -1.274 27.474 1.00 87.44 100 ALA A C 1
ATOM 752 O O . ALA A 1 100 ? -8.218 -2.323 28.105 1.00 87.44 100 ALA A O 1
ATOM 753 N N . ALA A 1 101 ? -8.302 -0.075 28.020 1.00 91.00 101 ALA A N 1
ATOM 754 C CA . ALA A 1 101 ? -8.762 0.081 29.392 1.00 91.00 101 ALA A CA 1
ATOM 755 C C . ALA A 1 101 ? -10.221 -0.379 29.513 1.00 91.00 101 ALA A C 1
ATOM 757 O O . ALA A 1 101 ? -11.076 -0.014 28.702 1.00 91.00 101 ALA A O 1
ATOM 758 N N . VAL A 1 102 ? -10.498 -1.192 30.534 1.00 93.69 102 VAL A N 1
ATOM 759 C CA . VAL A 1 102 ? -11.848 -1.687 30.824 1.00 93.69 102 VAL A CA 1
ATOM 760 C C . VAL A 1 102 ? -12.695 -0.507 31.335 1.00 93.69 102 VAL A C 1
ATOM 762 O O . VAL A 1 102 ? -12.331 0.072 32.360 1.00 93.69 102 VAL A O 1
ATOM 765 N N . PRO A 1 103 ? -13.795 -0.118 30.661 1.00 93.75 103 PRO A N 1
ATOM 766 C CA . PRO A 1 103 ? -14.709 0.899 31.175 1.00 93.75 103 PRO A CA 1
ATOM 767 C C . PRO A 1 103 ? -15.463 0.384 32.406 1.00 93.75 103 PRO A C 1
ATOM 769 O O . PRO A 1 103 ? -15.749 -0.811 32.516 1.00 93.75 103 PRO A O 1
ATOM 772 N N . LEU A 1 104 ? -15.829 1.285 33.317 1.00 93.75 104 LEU A N 1
ATOM 773 C CA . LEU A 1 104 ? -16.700 0.936 34.442 1.00 93.75 104 LEU A CA 1
ATOM 774 C C . LEU A 1 104 ? -18.135 0.758 33.941 1.00 93.75 104 LEU A C 1
ATOM 776 O O . LEU A 1 104 ? -18.568 1.471 33.043 1.00 93.75 104 LEU A O 1
ATOM 780 N N . ALA A 1 105 ? -18.917 -0.135 34.553 1.00 90.75 105 ALA A N 1
ATOM 781 C CA . ALA A 1 105 ? -20.326 -0.335 34.181 1.00 90.75 105 ALA A CA 1
ATOM 782 C C . ALA A 1 105 ? -21.182 0.949 34.304 1.00 90.75 105 ALA A C 1
ATOM 784 O O . ALA A 1 105 ? -22.215 1.078 33.647 1.00 90.75 105 ALA A O 1
ATOM 785 N N . SER A 1 106 ? -20.741 1.904 35.130 1.00 90.75 106 SER A N 1
ATOM 786 C CA . SER A 1 106 ? -21.340 3.231 35.301 1.00 90.75 106 SER A CA 1
ATOM 787 C C . SER A 1 106 ? -20.919 4.256 34.241 1.00 90.75 106 SER A C 1
ATOM 789 O O . SER A 1 106 ? -21.460 5.360 34.233 1.00 90.75 106 SER A O 1
ATOM 791 N N . ASP A 1 107 ? -19.956 3.939 33.370 1.00 90.88 107 ASP A N 1
ATOM 792 C CA . ASP A 1 107 ? -19.472 4.874 32.356 1.00 90.88 107 ASP A CA 1
ATOM 793 C C . ASP A 1 107 ? -20.593 5.233 31.368 1.00 90.88 107 ASP A C 1
ATOM 795 O O . ASP A 1 107 ? -21.255 4.370 30.784 1.00 90.88 107 ASP A O 1
ATOM 799 N N . GLY A 1 108 ? -20.750 6.531 31.097 1.00 89.06 108 GLY A N 1
ATOM 800 C CA . GLY A 1 108 ? -21.754 7.052 30.162 1.00 89.06 108 GLY A CA 1
ATOM 801 C C . GLY A 1 108 ? -21.523 6.683 28.690 1.00 89.06 108 GLY A C 1
ATOM 802 O O . GLY A 1 108 ? -22.348 7.010 27.845 1.00 89.06 108 GLY A O 1
ATOM 803 N N . CYS A 1 109 ? -20.422 5.999 28.359 1.00 89.69 109 CYS A N 1
ATOM 804 C CA . CYS A 1 109 ? -20.125 5.569 26.991 1.00 89.69 109 CYS A CA 1
ATOM 805 C C . CYS A 1 109 ? -20.963 4.371 26.521 1.00 89.69 109 CYS A C 1
ATOM 807 O O . CYS A 1 109 ? -20.992 4.088 25.325 1.00 89.69 109 CYS A O 1
ATOM 809 N N . PHE A 1 110 ? -21.601 3.652 27.448 1.00 90.69 110 PHE A N 1
ATOM 810 C CA . PHE A 1 110 ? -22.393 2.464 27.163 1.00 90.69 110 PHE A CA 1
ATOM 811 C C . PHE A 1 110 ? -23.745 2.822 26.537 1.00 90.69 110 PHE A C 1
ATOM 813 O O . PHE A 1 110 ? -24.683 3.210 27.240 1.00 90.69 110 PHE A O 1
ATOM 820 N N . THR A 1 111 ? -23.855 2.638 25.223 1.00 85.69 111 THR A N 1
ATOM 821 C CA . THR A 1 111 ? -25.081 2.856 24.446 1.00 85.69 111 THR A CA 1
ATOM 822 C C . THR A 1 111 ? -25.853 1.553 24.278 1.00 85.69 111 THR A C 1
ATOM 824 O O . THR A 1 111 ? -25.280 0.563 23.819 1.00 85.69 111 THR A O 1
ATOM 827 N N . ASP A 1 112 ? -27.143 1.554 24.617 1.00 79.56 112 ASP A N 1
ATOM 828 C CA . ASP A 1 112 ? -28.048 0.444 24.308 1.00 79.56 112 ASP A CA 1
ATOM 829 C C . ASP A 1 112 ? -28.201 0.283 22.795 1.00 79.56 112 ASP A C 1
ATOM 831 O O . ASP A 1 112 ? -28.459 1.252 22.080 1.00 79.56 112 ASP A O 1
ATOM 835 N N . THR A 1 113 ? -28.094 -0.951 22.307 1.00 74.25 113 THR A N 1
ATOM 836 C CA . THR A 1 113 ? -28.494 -1.280 20.939 1.00 74.25 113 THR A CA 1
ATOM 837 C C . THR A 1 113 ? -29.367 -2.523 20.924 1.00 74.25 113 THR A C 1
ATOM 839 O O . THR A 1 113 ? -29.030 -3.565 21.484 1.00 74.25 113 THR A O 1
ATOM 842 N N . ARG A 1 114 ? -30.512 -2.399 20.250 1.00 66.94 114 ARG A N 1
ATOM 843 C CA . ARG A 1 114 ? -31.364 -3.529 19.846 1.00 66.94 114 ARG A CA 1
ATOM 844 C C . ARG A 1 114 ? -31.180 -3.882 18.371 1.00 66.94 114 ARG A C 1
ATOM 846 O O . ARG A 1 114 ? -31.769 -4.843 17.895 1.00 66.94 114 ARG A O 1
ATOM 853 N N . ALA A 1 115 ? -30.408 -3.076 17.644 1.00 71.50 115 ALA A N 1
ATOM 854 C CA . ALA A 1 115 ? -30.066 -3.339 16.260 1.00 71.50 115 ALA A CA 1
ATOM 855 C C . ALA A 1 115 ? -28.943 -4.377 16.195 1.00 71.50 115 ALA A C 1
ATOM 857 O O . ALA A 1 115 ? -28.076 -4.406 17.068 1.00 71.50 115 ALA A O 1
ATOM 858 N N . SER A 1 116 ? -28.926 -5.160 15.115 1.00 73.56 116 SER A N 1
ATOM 859 C CA . SER A 1 116 ? -27.880 -6.147 14.808 1.00 73.56 116 SER A CA 1
ATOM 860 C C . SER A 1 116 ? -26.500 -5.527 14.528 1.00 73.56 116 SER A C 1
ATOM 862 O O . SER A 1 116 ? -25.509 -6.246 14.381 1.00 73.56 116 SER A O 1
ATOM 864 N N . SER A 1 117 ? -26.435 -4.193 14.442 1.00 79.75 117 SER A N 1
ATOM 865 C CA . SER A 1 117 ? -25.221 -3.405 14.224 1.00 79.75 117 SER A CA 1
ATOM 866 C C . SER A 1 117 ? -25.250 -2.085 14.997 1.00 79.75 117 SER A C 1
ATOM 868 O O . SER A 1 117 ? -26.294 -1.435 15.055 1.00 79.75 117 SER A O 1
ATOM 870 N N . LEU A 1 118 ? -24.095 -1.644 15.505 1.00 85.19 118 LEU A N 1
ATOM 871 C CA . LEU A 1 118 ? -23.907 -0.322 16.120 1.00 85.19 118 LEU A CA 1
ATOM 872 C C . LEU A 1 118 ? -22.853 0.468 15.342 1.00 85.19 118 LEU A C 1
ATOM 874 O O . LEU A 1 118 ? -21.724 0.002 15.208 1.00 85.19 118 LEU A O 1
ATOM 878 N N . VAL A 1 119 ? -23.208 1.670 14.882 1.00 88.38 119 VAL A N 1
ATOM 879 C CA . VAL A 1 119 ? -22.303 2.568 14.150 1.00 88.38 119 VAL A CA 1
ATOM 880 C C . VAL A 1 119 ? -21.893 3.737 15.041 1.00 88.38 119 VAL A C 1
ATOM 882 O O . VAL A 1 119 ? -22.748 4.397 15.628 1.00 88.38 119 VAL A O 1
ATOM 885 N N . GLN A 1 120 ? -20.592 4.010 15.135 1.00 88.69 120 GLN A N 1
ATOM 886 C CA . GLN A 1 120 ? -20.052 5.180 15.831 1.00 88.69 120 GLN A CA 1
ATOM 887 C C . GLN A 1 120 ? -18.905 5.797 15.037 1.00 88.69 120 GLN A C 1
ATOM 889 O O . GLN A 1 120 ? -18.006 5.089 14.591 1.00 88.69 120 GLN A O 1
ATOM 894 N N . GLU A 1 121 ? -18.889 7.120 14.919 1.00 89.88 121 GLU A N 1
ATOM 895 C CA . GLU A 1 121 ? -17.731 7.851 14.406 1.00 89.88 121 GLU A CA 1
ATOM 896 C C . GLU A 1 121 ? -16.845 8.310 15.559 1.00 89.88 121 GLU A C 1
ATOM 898 O O . GLU A 1 121 ? -17.325 8.790 16.590 1.00 89.88 121 GLU A O 1
ATOM 903 N N . LYS A 1 122 ? -15.536 8.118 15.406 1.00 88.06 122 LYS A N 1
ATOM 904 C CA . LYS A 1 122 ? -14.532 8.521 16.389 1.00 88.06 122 LYS A CA 1
ATOM 905 C C . LYS A 1 122 ? -13.394 9.238 15.680 1.00 88.06 122 LYS A C 1
ATOM 907 O O . LYS A 1 122 ? -12.878 8.744 14.681 1.00 88.06 122 LYS A O 1
ATOM 912 N N . ALA A 1 123 ? -12.970 10.373 16.225 1.00 85.69 123 ALA A N 1
ATOM 913 C CA . ALA A 1 123 ? -11.733 11.017 15.800 1.00 85.69 123 ALA A CA 1
ATOM 914 C C . ALA A 1 123 ? -10.546 10.084 16.049 1.00 85.69 123 ALA A C 1
ATOM 916 O O . ALA A 1 123 ? -10.505 9.393 17.065 1.00 85.69 123 ALA A O 1
ATOM 917 N N . ILE A 1 124 ? -9.570 10.073 15.153 1.00 81.12 124 ILE A N 1
ATOM 918 C CA . ILE A 1 124 ? -8.299 9.386 15.362 1.00 81.12 124 ILE A CA 1
ATOM 919 C C . ILE A 1 124 ? -7.424 10.335 16.197 1.00 81.12 124 ILE A C 1
ATOM 921 O O . ILE A 1 124 ? -7.120 11.444 15.757 1.00 81.12 124 ILE A O 1
ATOM 925 N N . ALA A 1 125 ? -7.132 9.959 17.450 1.00 65.31 125 ALA A N 1
ATOM 926 C CA . ALA A 1 125 ? -6.517 10.849 18.441 1.00 65.31 125 ALA A CA 1
ATOM 927 C C . ALA A 1 125 ? -5.169 11.440 17.977 1.00 65.31 125 ALA A C 1
ATOM 929 O O . ALA A 1 125 ? -4.473 10.853 17.151 1.00 65.31 125 ALA A O 1
ATOM 930 N N . ASN A 1 126 ? -4.826 12.613 18.531 1.00 51.75 126 ASN A N 1
ATOM 931 C CA . ASN A 1 126 ? -3.794 13.534 18.040 1.00 51.75 126 ASN A CA 1
ATOM 932 C C . ASN A 1 126 ? -2.476 12.821 17.623 1.00 51.75 126 ASN A C 1
ATOM 934 O O . ASN A 1 126 ? -1.798 12.222 18.461 1.00 51.75 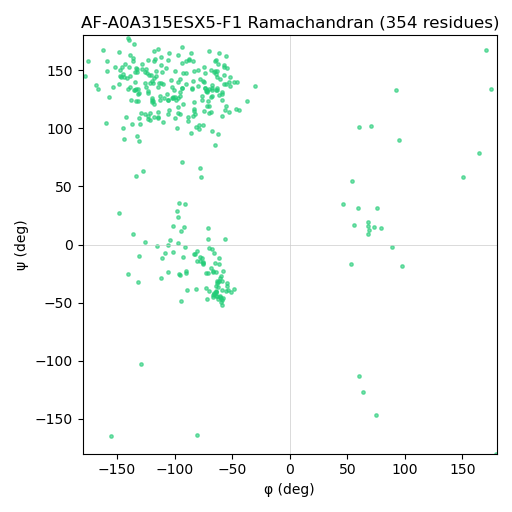126 ASN A O 1
ATOM 938 N N . PRO A 1 127 ? -2.100 12.877 16.335 1.00 50.78 127 PRO A N 1
ATOM 939 C CA . PRO A 1 127 ? -1.242 11.883 15.691 1.00 50.78 127 PRO A CA 1
ATOM 940 C C . PRO A 1 127 ? 0.269 12.175 15.740 1.00 50.78 127 PRO A C 1
ATOM 942 O O . PRO A 1 127 ? 0.990 11.918 14.769 1.00 50.78 127 PRO A O 1
ATOM 945 N N . SER A 1 128 ? 0.779 12.765 16.822 1.00 50.81 128 SER A N 1
ATOM 946 C CA . SER A 1 128 ? 2.202 13.135 16.891 1.00 50.81 128 SER A CA 1
ATOM 947 C C . SER A 1 128 ? 3.148 11.948 17.118 1.00 50.81 128 SER A C 1
ATOM 949 O O . SER A 1 128 ? 4.332 12.086 16.828 1.00 50.81 128 SER A O 1
ATOM 951 N N . SER A 1 129 ? 2.663 10.782 17.569 1.00 51.50 129 SER A N 1
ATOM 952 C CA . SER A 1 129 ? 3.540 9.632 17.868 1.00 51.50 129 SER A CA 1
ATOM 953 C C . SER A 1 129 ? 3.011 8.248 17.477 1.00 51.50 129 SER A C 1
ATOM 955 O O . SER A 1 129 ? 3.814 7.344 17.247 1.00 51.50 129 SER A O 1
ATOM 957 N N . ALA A 1 130 ? 1.694 8.042 17.382 1.00 59.69 130 ALA A N 1
ATOM 958 C CA . ALA A 1 130 ? 1.132 6.713 17.147 1.00 59.69 130 ALA A CA 1
ATOM 959 C C . ALA A 1 130 ? 0.904 6.433 15.652 1.00 59.69 130 ALA A C 1
ATOM 961 O O . ALA A 1 130 ? 0.141 7.117 14.975 1.00 59.69 130 ALA A O 1
ATOM 962 N N . LEU A 1 131 ? 1.545 5.378 15.146 1.00 68.56 131 LEU A N 1
ATOM 963 C CA . LEU A 1 131 ? 1.421 4.911 13.757 1.00 68.56 131 LEU A CA 1
ATOM 964 C C . LEU A 1 131 ? 0.068 4.242 13.468 1.00 68.56 131 LEU A C 1
ATOM 966 O O . LEU A 1 131 ? -0.391 4.204 12.325 1.00 68.56 131 LEU A O 1
ATOM 970 N N . ARG A 1 132 ? -0.570 3.724 14.518 1.00 77.12 132 ARG A N 1
ATOM 971 C CA . ARG A 1 132 ? -1.862 3.037 14.506 1.00 77.12 132 ARG A CA 1
ATOM 972 C C . ARG A 1 132 ? -2.681 3.496 15.713 1.00 77.12 132 ARG A C 1
ATOM 974 O O . ARG A 1 132 ? -2.127 3.704 16.791 1.00 77.12 132 ARG A O 1
ATOM 981 N N . THR A 1 133 ? -3.991 3.601 15.543 1.00 82.56 133 THR A N 1
ATOM 982 C CA . THR A 1 133 ? -4.961 3.817 16.618 1.00 82.56 133 THR A CA 1
ATOM 983 C C . THR A 1 133 ? -5.768 2.544 16.805 1.00 82.56 133 THR A C 1
ATOM 985 O O . THR A 1 133 ? -6.347 2.014 15.857 1.00 82.56 133 THR A O 1
ATOM 988 N N . VAL A 1 134 ? -5.794 2.042 18.037 1.00 87.00 134 VAL A N 1
ATOM 989 C CA . VAL A 1 134 ? -6.541 0.836 18.391 1.00 87.00 134 VAL A CA 1
ATOM 990 C C . VAL A 1 134 ? -7.862 1.246 19.016 1.00 87.00 134 VAL A C 1
ATOM 992 O O . VAL A 1 134 ? -7.892 1.966 20.006 1.00 87.00 134 VAL A O 1
ATOM 995 N N . PHE A 1 135 ? -8.956 0.757 18.453 1.00 90.38 135 PHE A N 1
ATOM 996 C CA . PHE A 1 135 ? -10.284 0.879 19.024 1.00 90.38 135 PHE A CA 1
ATOM 997 C C . PHE A 1 135 ? -10.659 -0.439 19.687 1.00 90.38 135 PHE A C 1
ATOM 999 O O . PHE A 1 135 ? -10.605 -1.488 19.051 1.00 90.38 135 PHE A O 1
ATOM 1006 N N . THR A 1 136 ? -11.043 -0.404 20.958 1.00 92.25 136 THR A N 1
ATOM 1007 C CA . THR A 1 136 ? -11.543 -1.571 21.692 1.00 92.25 136 THR A CA 1
ATOM 1008 C C . THR A 1 136 ? -13.007 -1.353 22.016 1.00 92.25 136 THR A C 1
ATOM 1010 O O . THR A 1 136 ? -13.368 -0.359 22.648 1.00 92.25 136 THR A O 1
ATOM 1013 N N . SER A 1 137 ? -13.857 -2.285 21.597 1.00 92.62 137 SER A N 1
ATOM 1014 C CA . SER A 1 137 ? -15.263 -2.297 21.974 1.00 92.62 137 SER A CA 1
ATOM 1015 C C . SER A 1 137 ? -15.496 -3.233 23.152 1.00 92.62 137 SER A C 1
ATOM 1017 O O . SER A 1 137 ? -14.971 -4.349 23.199 1.00 92.62 137 SER A O 1
ATOM 1019 N N . TRP A 1 138 ? -16.349 -2.795 24.061 1.00 92.75 138 TRP A N 1
ATOM 1020 C CA . TRP A 1 138 ? -16.758 -3.477 25.276 1.00 92.75 138 TRP A CA 1
ATOM 1021 C C . TRP A 1 138 ? -18.267 -3.656 25.264 1.00 92.75 138 TRP A C 1
ATOM 1023 O O . TRP A 1 138 ? -18.980 -2.781 24.775 1.00 92.75 138 TRP A O 1
ATOM 1033 N N . VAL A 1 139 ? -18.740 -4.764 25.821 1.00 92.12 139 VAL A N 1
ATOM 1034 C CA . VAL A 1 139 ? -20.159 -5.035 26.046 1.00 92.12 139 VAL A CA 1
ATOM 1035 C C . VAL A 1 139 ? -20.422 -5.103 27.547 1.00 92.12 139 VAL A C 1
ATOM 1037 O O . VAL A 1 139 ? -19.642 -5.698 28.292 1.00 92.12 139 VAL A O 1
ATOM 1040 N N . LEU A 1 140 ? -21.498 -4.458 27.985 1.00 90.81 140 LEU A N 1
ATOM 1041 C CA . LEU A 1 140 ? -22.050 -4.535 29.328 1.00 90.81 140 LEU A CA 1
ATOM 1042 C C . LEU A 1 140 ? -23.309 -5.402 29.280 1.00 90.81 140 LEU A C 1
ATOM 1044 O O . LEU A 1 140 ? -24.303 -5.039 28.646 1.00 90.81 140 LEU A O 1
ATOM 1048 N N . GLU A 1 141 ? -23.249 -6.533 29.976 1.00 86.81 141 GLU A N 1
ATOM 1049 C CA . GLU A 1 141 ? -24.348 -7.483 30.140 1.00 86.81 141 GLU A CA 1
ATOM 1050 C C . GLU A 1 141 ? -24.646 -7.627 31.635 1.00 86.81 141 GLU A C 1
ATOM 1052 O O . GLU A 1 141 ? -23.812 -8.103 32.413 1.00 86.81 141 GLU A O 1
ATOM 1057 N N . GLY A 1 142 ? -25.823 -7.164 32.061 1.00 85.25 142 GLY A N 1
ATOM 1058 C CA . GLY A 1 142 ? -26.126 -7.009 33.484 1.00 85.25 142 GLY A CA 1
ATOM 1059 C C . GLY A 1 142 ? -25.145 -6.032 34.142 1.00 85.25 142 GLY A C 1
ATOM 1060 O O . GLY A 1 142 ? -25.139 -4.847 33.821 1.00 85.25 142 GLY A O 1
ATOM 1061 N N . SER A 1 143 ? -24.305 -6.536 35.048 1.00 85.56 143 SER A N 1
ATOM 1062 C CA . SER A 1 143 ? -23.237 -5.783 35.726 1.00 85.56 143 SER A CA 1
ATOM 1063 C C . SER A 1 143 ? -21.827 -6.114 35.223 1.00 85.56 143 SER A C 1
ATOM 1065 O O . SER A 1 143 ? -20.850 -5.563 35.727 1.00 85.56 143 SER A O 1
ATOM 1067 N N . THR A 1 144 ? -21.695 -7.025 34.254 1.00 89.88 144 THR A N 1
ATOM 1068 C CA . THR A 1 144 ? -20.390 -7.516 33.797 1.00 89.88 144 THR A CA 1
ATOM 1069 C C . THR A 1 144 ? -19.970 -6.822 32.510 1.00 89.88 144 THR A C 1
ATOM 1071 O O . THR A 1 144 ? -20.697 -6.849 31.518 1.00 89.88 144 THR A O 1
ATOM 1074 N N . VAL A 1 145 ? -18.765 -6.251 32.509 1.00 92.81 145 VAL A N 1
ATOM 1075 C CA . VAL A 1 145 ? -18.130 -5.675 31.318 1.00 92.81 145 VAL A CA 1
ATOM 1076 C C . VAL A 1 145 ? -17.170 -6.695 30.713 1.00 92.81 145 VAL A C 1
ATOM 1078 O O . VAL A 1 145 ? -16.282 -7.201 31.400 1.00 92.81 145 VAL A O 1
ATOM 1081 N N . ARG A 1 146 ? -17.320 -6.992 29.419 1.00 91.69 146 ARG A N 1
ATOM 1082 C CA . ARG A 1 146 ? -16.419 -7.884 28.670 1.00 91.69 146 ARG A CA 1
ATOM 1083 C C . ARG A 1 146 ? -15.932 -7.218 27.394 1.00 91.69 146 ARG A C 1
ATOM 1085 O O . ARG A 1 146 ? -16.628 -6.394 26.805 1.00 91.69 146 ARG A O 1
ATOM 1092 N N . ARG A 1 147 ? -14.729 -7.582 26.946 1.00 91.19 147 ARG A N 1
ATOM 1093 C CA . ARG A 1 147 ? -14.230 -7.150 25.637 1.00 91.19 147 ARG A CA 1
ATOM 1094 C C . ARG A 1 147 ? -15.070 -7.825 24.555 1.00 91.19 147 ARG A C 1
ATOM 1096 O O . ARG A 1 147 ? -15.205 -9.041 24.561 1.00 91.19 147 ARG A O 1
ATOM 1103 N N . HIS A 1 148 ? -15.602 -7.030 23.639 1.00 88.62 148 HIS A N 1
ATOM 1104 C CA . HIS A 1 148 ? -16.373 -7.512 22.498 1.00 88.62 148 HIS A CA 1
ATOM 1105 C C . HIS A 1 148 ? -15.492 -7.677 21.255 1.00 88.62 148 HIS A C 1
ATOM 1107 O O . HIS A 1 148 ? -15.514 -8.724 20.621 1.00 88.62 148 HIS A O 1
ATOM 1113 N N . ALA A 1 149 ? -14.682 -6.669 20.923 1.00 90.12 149 ALA A N 1
ATOM 1114 C CA . ALA A 1 149 ? -13.835 -6.681 19.733 1.00 90.12 149 ALA A CA 1
ATOM 1115 C C . ALA A 1 149 ? -12.717 -5.635 19.840 1.00 90.12 149 ALA A C 1
ATOM 1117 O O . ALA A 1 149 ? -12.742 -4.764 20.714 1.00 90.12 149 ALA A O 1
ATOM 1118 N N . SER A 1 150 ? -11.734 -5.712 18.945 1.00 89.12 150 SER A N 1
ATOM 1119 C CA . SER A 1 150 ? -10.717 -4.676 18.779 1.00 89.12 150 SER A CA 1
ATOM 1120 C C . SER A 1 150 ? -10.383 -4.491 17.303 1.00 89.12 150 SER A C 1
ATOM 1122 O O . SER A 1 150 ? -10.358 -5.461 16.548 1.00 89.12 150 SER A O 1
ATOM 1124 N N . LEU A 1 151 ? -10.141 -3.248 16.899 1.00 88.00 151 LEU A N 1
ATOM 1125 C CA . LEU A 1 151 ? -9.769 -2.876 15.544 1.00 88.00 151 LEU A CA 1
ATOM 1126 C C . LEU A 1 151 ? -8.585 -1.911 15.574 1.00 88.00 151 LEU A C 1
ATOM 1128 O O . LEU A 1 151 ? -8.666 -0.845 16.177 1.00 88.00 151 LEU A O 1
ATOM 1132 N N . SER A 1 152 ? -7.501 -2.267 14.890 1.00 83.06 152 SER A N 1
ATOM 1133 C CA . SER A 1 152 ? -6.350 -1.385 14.687 1.00 83.06 152 SER A CA 1
ATOM 1134 C C . SER A 1 152 ? -6.455 -0.698 13.331 1.00 83.06 152 SER A C 1
ATOM 1136 O O . SER A 1 152 ? -6.444 -1.358 12.291 1.00 83.06 152 SER A O 1
ATOM 1138 N N . VAL A 1 153 ? -6.531 0.628 13.327 1.00 80.56 153 VAL A N 1
ATOM 1139 C CA . VAL A 1 153 ? -6.587 1.453 12.113 1.00 80.56 153 VAL A CA 1
ATOM 1140 C C . VAL A 1 153 ? -5.363 2.369 12.040 1.00 80.56 153 VAL A C 1
ATOM 1142 O O . VAL A 1 153 ? -4.719 2.582 13.068 1.00 80.56 153 VAL A O 1
ATOM 1145 N N . PRO A 1 154 ? -4.978 2.899 10.866 1.00 77.12 154 PRO A N 1
ATOM 1146 C CA . PRO A 1 154 ? -3.937 3.921 10.761 1.00 77.12 154 PRO A CA 1
ATOM 1147 C C . PRO A 1 154 ? -4.143 5.069 11.755 1.00 77.12 154 PRO A C 1
ATOM 1149 O O . PRO A 1 154 ? -5.266 5.515 11.969 1.00 77.12 154 PRO A O 1
ATOM 1152 N N . GLY A 1 155 ? -3.054 5.559 12.353 1.00 73.44 155 GLY A N 1
ATOM 1153 C CA . GLY A 1 155 ? -3.096 6.695 13.285 1.00 73.44 155 GLY A CA 1
ATOM 1154 C C . GLY A 1 155 ? -3.408 8.038 12.614 1.00 73.44 155 GLY A C 1
ATOM 1155 O O . GLY A 1 155 ? -3.514 9.056 13.291 1.00 73.44 155 GLY A O 1
ATOM 1156 N N . ARG A 1 156 ? -3.541 8.053 11.283 1.00 75.31 156 ARG A N 1
ATOM 1157 C CA . ARG A 1 156 ? -3.969 9.191 10.466 1.00 75.31 156 ARG A CA 1
ATOM 1158 C C . ARG A 1 156 ? -4.772 8.698 9.271 1.00 75.31 156 ARG A C 1
ATOM 1160 O O . ARG A 1 156 ? -4.519 7.601 8.775 1.00 75.31 156 ARG A O 1
ATOM 1167 N N . THR A 1 157 ? -5.672 9.532 8.773 1.00 79.25 157 THR A N 1
ATOM 1168 C CA . THR A 1 157 ? -6.275 9.366 7.445 1.00 79.25 157 THR A CA 1
ATOM 1169 C C . THR A 1 157 ? -5.497 10.160 6.403 1.00 79.25 157 THR A C 1
ATOM 1171 O O . THR A 1 157 ? -4.644 10.982 6.740 1.00 79.25 157 THR A O 1
ATOM 1174 N N . CYS A 1 158 ? -5.811 9.937 5.130 1.00 85.31 158 CYS A N 1
ATOM 1175 C CA . CYS A 1 158 ? -5.297 10.775 4.051 1.00 85.31 158 CYS A CA 1
ATOM 1176 C C . CYS A 1 158 ? -5.805 12.204 4.191 1.00 85.31 158 CYS A C 1
ATOM 1178 O O . CYS A 1 158 ? -6.948 12.418 4.608 1.00 85.31 158 CYS A O 1
ATOM 1180 N N . SER A 1 159 ? -4.956 13.165 3.843 1.00 86.25 159 SER A N 1
ATOM 1181 C CA . SER A 1 159 ? -5.293 14.581 3.911 1.00 86.25 159 SER A CA 1
ATOM 1182 C C . SER A 1 159 ? -6.422 14.957 2.944 1.00 86.25 159 SER A C 1
ATOM 1184 O O . SER A 1 159 ? -6.636 14.305 1.918 1.00 86.25 159 SER A O 1
ATOM 1186 N N . ALA A 1 160 ? -7.113 16.068 3.224 1.00 84.56 160 ALA A N 1
ATOM 1187 C CA . ALA A 1 160 ? -8.076 16.650 2.287 1.00 84.56 160 ALA A CA 1
ATOM 1188 C C . ALA A 1 160 ? -7.441 16.891 0.903 1.00 84.56 160 ALA A C 1
ATOM 1190 O O . ALA A 1 160 ? -8.038 16.563 -0.114 1.00 84.56 160 ALA A O 1
ATOM 1191 N N . THR A 1 161 ? -6.178 17.330 0.861 1.00 88.62 161 THR A N 1
ATOM 1192 C CA . THR A 1 161 ? -5.416 17.515 -0.383 1.00 88.62 161 THR A CA 1
ATOM 1193 C C . THR A 1 161 ? -5.275 16.224 -1.198 1.00 88.62 161 THR A C 1
ATOM 1195 O O . THR A 1 161 ? -5.359 16.269 -2.429 1.00 88.62 161 THR A O 1
ATOM 1198 N N . ALA A 1 162 ? -5.069 15.076 -0.543 1.00 88.69 162 ALA A N 1
ATOM 1199 C CA . ALA A 1 162 ? -5.041 13.774 -1.209 1.00 88.69 162 ALA A CA 1
ATOM 1200 C C . ALA A 1 162 ? -6.409 13.392 -1.784 1.00 88.69 162 ALA A C 1
ATOM 1202 O O . ALA A 1 162 ? -6.481 12.953 -2.935 1.00 88.69 162 ALA A O 1
ATOM 1203 N N . TYR A 1 163 ? -7.490 13.600 -1.030 1.00 87.62 163 TYR A N 1
ATOM 1204 C CA . TYR A 1 163 ? -8.846 13.361 -1.532 1.00 87.62 163 TYR A CA 1
ATOM 1205 C C . TYR A 1 163 ? -9.203 14.299 -2.687 1.00 87.62 163 TYR A C 1
ATOM 1207 O O . TYR A 1 163 ? -9.738 13.843 -3.694 1.00 87.62 163 TYR A O 1
ATOM 1215 N N . ASP A 1 164 ? -8.826 15.574 -2.618 1.00 90.31 164 ASP A N 1
ATOM 1216 C CA . ASP A 1 164 ? -9.030 16.515 -3.717 1.00 90.31 164 ASP A CA 1
ATOM 1217 C C . ASP A 1 164 ? -8.235 16.107 -4.962 1.00 90.31 164 ASP A C 1
ATOM 1219 O O . ASP A 1 164 ? -8.700 16.289 -6.087 1.00 90.31 164 ASP A O 1
ATOM 1223 N N . ALA A 1 165 ? -7.031 15.546 -4.794 1.00 92.81 165 ALA A N 1
ATOM 1224 C CA . ALA A 1 165 ? -6.257 15.012 -5.912 1.00 92.81 165 ALA A CA 1
ATOM 1225 C C . ALA A 1 165 ? -6.963 13.823 -6.575 1.00 92.81 165 ALA A C 1
ATOM 1227 O O . ALA A 1 165 ? -6.997 13.757 -7.804 1.00 92.81 165 ALA A O 1
ATOM 1228 N N . LEU A 1 166 ? -7.563 12.931 -5.782 1.00 91.12 166 LEU A N 1
ATOM 1229 C CA . LEU A 1 166 ? -8.384 11.832 -6.286 1.00 91.12 166 LEU A CA 1
ATOM 1230 C C . LEU A 1 166 ? -9.616 12.348 -7.045 1.00 91.12 166 LEU A C 1
ATOM 1232 O O . LEU A 1 166 ? -9.847 11.925 -8.176 1.00 91.12 166 LEU A O 1
ATOM 1236 N N . GLN A 1 167 ? -10.345 13.314 -6.479 1.00 91.00 167 GLN A N 1
ATOM 1237 C CA . GLN A 1 167 ? -11.508 13.924 -7.135 1.00 91.00 167 GLN A CA 1
ATOM 1238 C C . GLN A 1 167 ? -11.127 14.599 -8.459 1.00 91.00 167 GLN A C 1
ATOM 1240 O O . GLN A 1 167 ? -11.773 14.377 -9.480 1.00 91.00 167 GLN A O 1
ATOM 1245 N N . ARG A 1 168 ? -10.025 15.363 -8.483 1.00 95.00 168 ARG A N 1
ATOM 1246 C CA . ARG A 1 168 ? -9.506 15.988 -9.714 1.00 95.00 168 ARG A CA 1
ATOM 1247 C C . ARG A 1 168 ? -9.065 14.974 -10.763 1.00 95.00 168 ARG A C 1
ATOM 1249 O O . ARG A 1 168 ? -9.146 15.272 -11.950 1.00 95.00 168 ARG A O 1
ATOM 1256 N N . ALA A 1 169 ? -8.572 13.807 -10.348 1.00 93.81 169 ALA A N 1
ATOM 1257 C CA . ALA A 1 169 ? -8.190 12.759 -11.284 1.00 93.81 169 ALA A CA 1
ATOM 1258 C C . ALA A 1 169 ? -9.402 12.143 -12.001 1.00 93.81 169 ALA A C 1
ATOM 1260 O O . ALA A 1 169 ? -9.201 11.538 -13.054 1.00 93.81 169 ALA A O 1
ATOM 1261 N N . ALA A 1 170 ? -10.618 12.293 -11.447 1.00 92.94 170 ALA A N 1
ATOM 1262 C CA . ALA A 1 170 ? -11.891 11.855 -12.030 1.00 92.94 170 ALA A CA 1
ATOM 1263 C C . ALA A 1 170 ? -11.848 10.417 -12.586 1.00 92.94 170 ALA A C 1
ATOM 1265 O O . ALA A 1 170 ? -12.441 10.101 -13.616 1.00 92.94 170 ALA A O 1
ATOM 1266 N N . SER A 1 171 ? -11.087 9.551 -11.917 1.00 92.88 171 SER A N 1
ATOM 1267 C CA . SER A 1 171 ? -10.854 8.169 -12.322 1.00 92.88 171 SER A CA 1
ATOM 1268 C C . SER A 1 171 ? -11.754 7.243 -11.522 1.00 92.88 171 SER A C 1
ATOM 1270 O O . SER A 1 171 ? -12.026 7.519 -10.361 1.00 92.88 171 SER A O 1
ATOM 1272 N N . THR A 1 172 ? -12.159 6.118 -12.106 1.00 93.25 172 THR A N 1
ATOM 1273 C CA . THR A 1 172 ? -12.838 5.017 -11.400 1.00 93.25 172 THR A CA 1
ATOM 1274 C C . THR A 1 172 ? -11.878 3.897 -11.003 1.00 93.25 172 THR A C 1
ATOM 1276 O O . THR A 1 172 ? -12.305 2.873 -10.477 1.00 93.25 172 THR A O 1
ATOM 1279 N N . LEU A 1 173 ? -10.585 4.048 -11.304 1.00 95.94 173 LEU A N 1
ATOM 1280 C CA . LEU A 1 173 ? -9.568 3.078 -10.921 1.00 95.94 173 LEU A CA 1
ATOM 1281 C C . LEU A 1 173 ? -9.430 3.014 -9.393 1.00 95.94 173 LEU A C 1
ATOM 1283 O O . LEU A 1 173 ? -9.581 4.051 -8.739 1.00 95.94 173 LEU A O 1
ATOM 1287 N N . PRO A 1 174 ? -9.075 1.849 -8.824 1.00 95.75 174 PRO A N 1
ATOM 1288 C CA . PRO A 1 174 ? -8.766 1.758 -7.411 1.00 95.75 174 PRO A CA 1
ATOM 1289 C C . PRO A 1 174 ? -7.664 2.738 -7.030 1.00 95.75 174 PRO A C 1
ATOM 1291 O O . PRO A 1 174 ? -6.670 2.879 -7.753 1.00 95.75 174 PRO A O 1
ATOM 1294 N N . ALA A 1 175 ? -7.830 3.400 -5.892 1.00 95.06 175 ALA A N 1
ATOM 1295 C CA . ALA A 1 175 ? -6.869 4.374 -5.407 1.00 95.06 175 ALA A CA 1
ATOM 1296 C C . ALA A 1 175 ? -6.303 3.936 -4.065 1.00 95.06 175 ALA A C 1
ATOM 1298 O O . ALA A 1 175 ? -7.030 3.455 -3.203 1.00 95.06 175 ALA A O 1
ATOM 1299 N N . VAL A 1 176 ? -5.003 4.122 -3.867 1.00 94.62 176 VAL A N 1
ATOM 1300 C CA . VAL A 1 176 ? -4.329 3.842 -2.597 1.00 94.62 176 VAL A CA 1
ATOM 1301 C C . VAL A 1 176 ? -3.618 5.097 -2.150 1.00 94.62 176 VAL A C 1
ATOM 1303 O O . VAL A 1 176 ? -2.954 5.762 -2.934 1.00 94.62 176 VAL A O 1
ATOM 1306 N N . CYS A 1 177 ? -3.738 5.416 -0.877 1.00 93.12 177 CYS A N 1
ATOM 1307 C CA . CYS A 1 177 ? -3.001 6.485 -0.249 1.00 93.12 177 CYS A CA 1
ATOM 1308 C C . CYS A 1 177 ? -2.005 5.894 0.743 1.00 93.12 177 CYS A C 1
ATOM 1310 O O . CYS A 1 177 ? -2.292 4.916 1.439 1.00 93.12 177 CYS A O 1
ATOM 1312 N N . ILE A 1 178 ? -0.808 6.466 0.761 1.00 93.75 178 ILE A N 1
ATOM 1313 C CA . ILE A 1 178 ? 0.311 5.976 1.554 1.00 93.75 178 ILE A CA 1
ATOM 1314 C C . ILE A 1 178 ? 0.973 7.117 2.312 1.00 93.75 178 ILE A C 1
ATOM 1316 O O . ILE A 1 178 ? 1.054 8.244 1.816 1.00 93.75 178 ILE A O 1
ATOM 1320 N N . LEU A 1 179 ? 1.513 6.787 3.481 1.00 91.44 179 LEU A N 1
ATOM 1321 C CA . LEU A 1 179 ? 2.360 7.683 4.254 1.00 91.44 179 LEU A CA 1
ATOM 1322 C C . LEU A 1 179 ? 3.747 7.083 4.392 1.00 91.44 179 LEU A C 1
ATOM 1324 O O . LEU A 1 179 ? 3.929 5.998 4.949 1.00 91.44 179 LEU A O 1
ATOM 1328 N N . THR A 1 180 ? 4.726 7.831 3.910 1.00 93.12 180 THR A N 1
ATOM 1329 C CA . THR A 1 180 ? 6.137 7.496 4.054 1.00 93.12 180 THR A CA 1
ATOM 1330 C C . THR A 1 180 ? 6.799 8.414 5.063 1.00 93.12 180 THR A C 1
ATOM 1332 O O . THR A 1 180 ? 6.362 9.550 5.255 1.00 93.12 180 THR A O 1
ATOM 1335 N N . GLY A 1 181 ? 7.838 7.923 5.726 1.00 91.06 181 GLY A N 1
ATOM 1336 C CA . GLY A 1 181 ? 8.585 8.706 6.693 1.00 91.06 181 GLY A CA 1
ATOM 1337 C C . GLY A 1 181 ? 10.053 8.334 6.737 1.00 91.06 181 GLY A C 1
ATOM 1338 O O . GLY A 1 181 ? 10.426 7.176 6.559 1.00 91.06 181 GLY A O 1
ATOM 1339 N N . THR A 1 182 ? 10.892 9.335 6.970 1.00 90.50 182 THR A N 1
ATOM 1340 C CA . THR A 1 182 ? 12.321 9.150 7.223 1.00 90.50 182 THR A CA 1
ATOM 1341 C C . THR A 1 182 ? 12.808 10.178 8.233 1.00 90.50 182 THR A C 1
ATOM 1343 O O . THR A 1 182 ? 12.304 11.304 8.284 1.00 90.50 182 THR A O 1
ATOM 1346 N N . THR A 1 183 ? 13.779 9.782 9.048 1.00 86.62 183 THR A N 1
ATOM 1347 C CA . THR A 1 183 ? 14.405 10.641 10.054 1.00 86.62 183 THR A CA 1
ATOM 1348 C C . THR A 1 183 ? 15.789 11.042 9.564 1.00 86.62 183 THR A C 1
ATOM 1350 O O . THR A 1 183 ? 16.683 10.207 9.461 1.00 86.62 183 THR A O 1
ATOM 1353 N N . LEU A 1 184 ? 15.976 12.324 9.255 1.00 81.44 184 LEU A N 1
ATOM 1354 C CA . LEU A 1 184 ? 17.258 12.874 8.815 1.00 81.44 184 LEU A CA 1
ATOM 1355 C C . LEU A 1 184 ? 17.697 13.953 9.812 1.00 81.44 184 LEU A C 1
ATOM 1357 O O . LEU A 1 184 ? 16.973 14.918 10.058 1.00 81.44 184 LEU A O 1
ATOM 1361 N N . GLY A 1 185 ? 18.880 13.790 10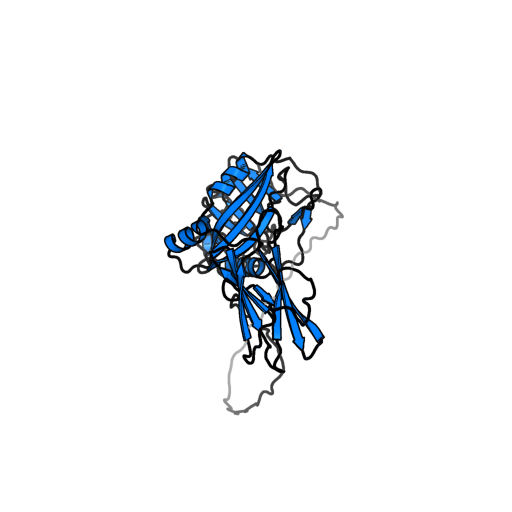.409 1.00 81.06 185 GLY A N 1
ATOM 1362 C CA . GLY A 1 185 ? 19.343 14.672 11.483 1.00 81.06 185 GLY A CA 1
ATOM 1363 C C . GLY A 1 185 ? 18.445 14.580 12.722 1.00 81.06 185 GLY A C 1
ATOM 1364 O O . GLY A 1 185 ? 18.207 13.491 13.237 1.00 81.06 185 GLY A O 1
ATOM 1365 N N . THR A 1 186 ? 17.950 15.720 13.210 1.00 75.31 186 THR A N 1
ATOM 1366 C CA . THR A 1 186 ? 17.099 15.806 14.413 1.00 75.31 186 THR A CA 1
ATOM 1367 C C . THR A 1 186 ? 15.596 15.722 14.122 1.00 75.31 186 THR A C 1
ATOM 1369 O O . THR A 1 186 ? 14.797 15.764 15.057 1.00 75.31 186 THR A O 1
ATOM 1372 N N . GLY A 1 187 ? 15.188 15.621 12.851 1.00 79.00 187 GLY A N 1
ATOM 1373 C CA . GLY A 1 187 ? 13.787 15.707 12.434 1.00 79.00 187 GLY A CA 1
ATOM 1374 C C . GLY A 1 187 ? 13.282 14.459 11.713 1.00 79.00 187 GLY A C 1
ATOM 1375 O O . GLY A 1 187 ? 14.009 13.829 10.949 1.00 79.00 187 GLY A O 1
ATOM 1376 N N . THR A 1 188 ? 12.004 14.134 11.926 1.00 83.44 188 THR A N 1
ATOM 1377 C CA . THR A 1 188 ? 11.274 13.143 11.121 1.00 83.44 188 THR A CA 1
ATOM 1378 C C . THR A 1 188 ? 10.377 13.862 10.129 1.00 83.44 188 THR A C 1
ATOM 1380 O O . THR A 1 188 ? 9.549 14.686 10.519 1.00 83.44 188 THR A O 1
ATOM 1383 N N . THR A 1 189 ? 10.517 13.521 8.853 1.00 87.50 189 THR A N 1
ATOM 1384 C CA . THR A 1 189 ? 9.702 14.071 7.772 1.00 87.50 189 THR A CA 1
ATOM 1385 C C . THR A 1 189 ? 8.712 13.016 7.314 1.00 87.50 189 THR A C 1
ATOM 1387 O O . THR A 1 189 ? 9.117 11.923 6.925 1.00 87.50 189 THR A O 1
ATOM 1390 N N . LEU A 1 190 ? 7.423 13.356 7.334 1.00 89.38 190 LEU A N 1
ATOM 1391 C CA . LEU A 1 190 ? 6.346 12.525 6.801 1.00 89.38 190 LEU A CA 1
ATOM 1392 C C . LEU A 1 190 ? 5.899 13.069 5.440 1.00 89.38 190 LEU A C 1
ATOM 1394 O O . LEU A 1 190 ? 5.729 14.278 5.280 1.00 89.38 190 LEU A O 1
ATOM 1398 N N . LYS A 1 191 ? 5.708 12.182 4.463 1.00 91.81 191 LYS A N 1
ATOM 1399 C CA . LYS A 1 191 ? 5.293 12.518 3.096 1.00 91.81 191 LYS A CA 1
ATOM 1400 C C . LYS A 1 191 ? 4.147 11.610 2.671 1.00 91.81 191 LYS A C 1
ATOM 1402 O O . LYS A 1 191 ? 4.264 10.383 2.708 1.00 91.81 191 LYS A O 1
ATOM 1407 N N . GLU A 1 192 ? 3.043 12.229 2.278 1.00 91.88 192 GLU A N 1
ATOM 1408 C CA . GLU A 1 192 ? 1.845 11.550 1.790 1.00 91.88 192 GLU A CA 1
ATOM 1409 C C . GLU A 1 192 ? 1.886 11.418 0.262 1.00 91.88 192 GLU A C 1
ATOM 1411 O O . GLU A 1 192 ? 2.445 12.263 -0.441 1.00 91.88 192 GLU A O 1
ATOM 1416 N N . SER A 1 193 ? 1.321 10.341 -0.278 1.00 96.06 193 SER A N 1
ATOM 1417 C CA . SER A 1 193 ? 1.186 10.139 -1.722 1.00 96.06 193 SER A CA 1
ATOM 1418 C C . SER A 1 193 ? -0.076 9.352 -2.054 1.00 96.06 193 SER A C 1
ATOM 1420 O O . SER A 1 193 ? -0.509 8.512 -1.268 1.00 96.06 193 SER A O 1
ATOM 1422 N N . VAL A 1 194 ? -0.648 9.604 -3.234 1.00 96.75 194 VAL A N 1
ATOM 1423 C CA . VAL A 1 194 ? -1.847 8.904 -3.725 1.00 96.75 194 VAL A CA 1
ATOM 1424 C C . VAL A 1 194 ? -1.551 8.258 -5.064 1.00 96.75 194 VAL A C 1
ATOM 1426 O O . VAL A 1 194 ? -1.014 8.908 -5.963 1.00 96.75 194 VAL A O 1
ATOM 1429 N N . LEU A 1 195 ? -1.924 6.990 -5.188 1.00 98.06 195 LEU A N 1
ATOM 1430 C CA . LEU A 1 195 ? -1.734 6.132 -6.344 1.00 98.06 195 LEU A CA 1
ATOM 1431 C C . LEU A 1 195 ? -3.088 5.792 -6.961 1.00 98.06 195 LEU A C 1
ATOM 1433 O O . LEU A 1 195 ? -4.021 5.479 -6.230 1.00 98.06 195 LEU A O 1
ATOM 1437 N N . LEU A 1 196 ? -3.170 5.792 -8.289 1.00 98.31 196 LEU A N 1
ATOM 1438 C CA . LEU A 1 196 ? -4.208 5.088 -9.041 1.00 98.31 196 LEU A CA 1
ATOM 1439 C C . LEU A 1 196 ? -3.627 3.779 -9.565 1.00 98.31 196 LEU A C 1
ATOM 1441 O O . LEU A 1 196 ? -2.529 3.778 -10.126 1.00 98.31 196 LEU A O 1
ATOM 1445 N N . LEU A 1 197 ? -4.363 2.685 -9.398 1.00 98.56 197 LEU A N 1
ATOM 1446 C CA . LEU A 1 197 ? -3.956 1.352 -9.831 1.00 98.56 197 LEU A CA 1
ATOM 1447 C C . LEU A 1 197 ? -4.654 0.986 -11.140 1.00 98.56 197 LEU A C 1
ATOM 1449 O O . LEU A 1 197 ? -5.878 1.031 -11.240 1.00 98.56 197 LEU A O 1
ATOM 1453 N N . GLU A 1 198 ? -3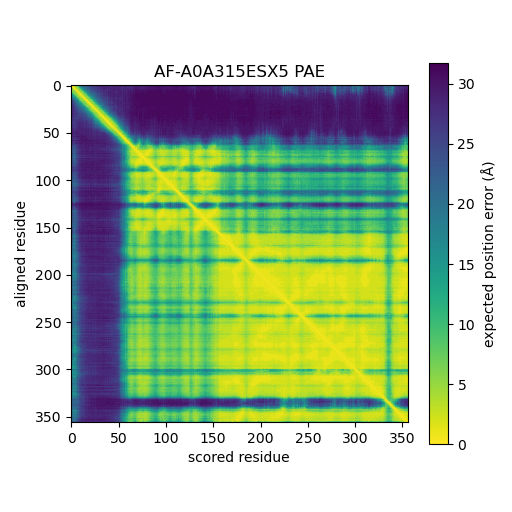.883 0.582 -12.141 1.00 98.12 198 GLU A N 1
ATOM 1454 C CA . GLU A 1 198 ? -4.337 0.261 -13.498 1.00 98.12 198 GLU A CA 1
ATOM 1455 C C . GLU A 1 198 ? -5.018 -1.120 -13.559 1.00 98.12 198 GLU A C 1
ATOM 1457 O O . GLU A 1 198 ? -4.618 -2.005 -14.307 1.00 98.12 198 GLU A O 1
ATOM 1462 N N . SER A 1 199 ? -6.085 -1.305 -12.776 1.00 97.69 199 SER A N 1
ATOM 1463 C CA . SER A 1 199 ? -6.826 -2.572 -12.626 1.00 97.69 199 SER A CA 1
ATOM 1464 C C . SER A 1 199 ? -7.475 -3.117 -13.905 1.00 97.69 199 SER A C 1
ATOM 1466 O O . SER A 1 199 ? -7.904 -4.264 -13.923 1.00 97.69 199 SER A O 1
ATOM 1468 N N . VAL A 1 200 ? -7.537 -2.322 -14.978 1.00 97.81 200 VAL A N 1
ATOM 1469 C CA . VAL A 1 200 ? -8.020 -2.763 -16.298 1.00 97.81 200 VAL A CA 1
ATOM 1470 C C . VAL A 1 200 ? -6.885 -3.336 -17.150 1.00 97.81 200 VAL A C 1
ATOM 1472 O O . VAL A 1 200 ? -7.084 -4.317 -17.858 1.00 97.81 200 VAL A O 1
ATOM 1475 N N . LYS A 1 201 ? -5.694 -2.727 -17.097 1.00 98.25 201 LYS A N 1
ATOM 1476 C CA . LYS A 1 201 ? -4.538 -3.091 -17.939 1.00 98.25 201 LYS A CA 1
ATOM 1477 C C . LYS A 1 201 ? -3.568 -4.057 -17.258 1.00 98.25 201 LYS A C 1
ATOM 1479 O O . LYS A 1 201 ? -2.865 -4.786 -17.949 1.00 98.25 201 LYS A O 1
ATOM 1484 N N . ALA A 1 202 ? -3.533 -4.040 -15.929 1.00 98.44 202 ALA A N 1
ATOM 1485 C CA . ALA A 1 202 ? -2.753 -4.929 -15.075 1.00 98.44 202 ALA A CA 1
ATOM 1486 C C . ALA A 1 202 ? -3.631 -5.474 -13.922 1.00 98.44 202 ALA A C 1
AT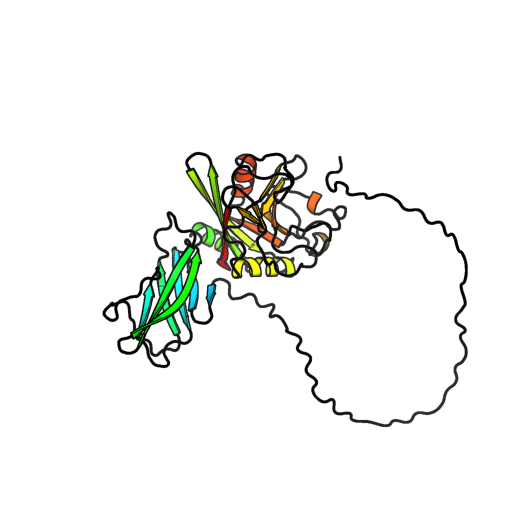OM 1488 O O . ALA A 1 202 ? -3.366 -5.185 -12.746 1.00 98.44 202 ALA A O 1
ATOM 1489 N N . PRO A 1 203 ? -4.748 -6.169 -14.233 1.00 98.50 203 PRO A N 1
ATOM 1490 C CA . PRO A 1 203 ? -5.698 -6.658 -13.233 1.00 98.50 203 PRO A CA 1
ATOM 1491 C C . PRO A 1 203 ? -5.057 -7.541 -12.159 1.00 98.50 203 PRO A C 1
ATOM 1493 O O . PRO A 1 203 ? -5.409 -7.409 -10.985 1.00 98.50 203 PRO A O 1
ATOM 1496 N N . VAL A 1 204 ? -4.113 -8.414 -12.522 1.00 98.69 204 VAL A N 1
ATOM 1497 C CA . VAL A 1 204 ? -3.505 -9.359 -11.574 1.00 98.69 204 VAL A CA 1
ATOM 1498 C C . VAL A 1 204 ? -2.581 -8.625 -10.603 1.00 98.69 204 VAL A C 1
ATOM 1500 O O . VAL A 1 204 ? -2.684 -8.803 -9.387 1.00 98.69 204 VAL A O 1
ATOM 1503 N N . SER A 1 205 ? -1.726 -7.745 -11.119 1.00 98.75 205 SER A N 1
ATOM 1504 C CA . SER A 1 205 ? -0.772 -6.966 -10.326 1.00 98.75 205 SER A CA 1
ATOM 1505 C C . SER A 1 205 ? -1.484 -5.974 -9.407 1.00 98.75 205 SER A C 1
ATOM 1507 O O . SER A 1 205 ? -1.172 -5.898 -8.216 1.00 98.75 205 SER A O 1
ATOM 1509 N N . ALA A 1 206 ? -2.489 -5.258 -9.926 1.00 98.50 206 ALA A N 1
ATOM 1510 C CA . ALA A 1 206 ? -3.285 -4.319 -9.141 1.00 98.50 206 ALA A CA 1
ATOM 1511 C C . ALA A 1 206 ? -4.067 -5.029 -8.024 1.00 98.50 206 ALA A C 1
ATOM 1513 O O . ALA A 1 206 ? -4.060 -4.564 -6.882 1.00 98.50 206 ALA A O 1
ATOM 1514 N N . ALA A 1 207 ? -4.699 -6.172 -8.317 1.00 98.00 207 ALA A N 1
ATOM 1515 C CA . ALA A 1 207 ? -5.415 -6.954 -7.311 1.00 98.00 207 ALA A CA 1
ATOM 1516 C C . ALA A 1 207 ? -4.468 -7.503 -6.235 1.00 98.00 207 ALA A C 1
ATOM 1518 O O . ALA A 1 207 ? -4.758 -7.383 -5.046 1.00 98.00 207 ALA A O 1
ATOM 1519 N N . ASN A 1 208 ? -3.311 -8.042 -6.623 1.00 98.56 208 ASN A N 1
ATOM 1520 C CA . ASN A 1 208 ? -2.298 -8.517 -5.682 1.00 98.56 208 ASN A CA 1
ATOM 1521 C C . ASN A 1 208 ? -1.813 -7.403 -4.737 1.00 98.56 208 ASN A C 1
ATOM 1523 O O . ASN A 1 208 ? -1.808 -7.588 -3.519 1.00 98.56 208 ASN A O 1
ATOM 1527 N N . PHE A 1 209 ? -1.484 -6.222 -5.270 1.00 98.56 209 PHE A N 1
ATOM 1528 C CA . PHE A 1 209 ? -1.080 -5.076 -4.452 1.00 98.56 209 PHE A CA 1
ATOM 1529 C C . PHE A 1 209 ? -2.187 -4.644 -3.478 1.00 98.56 209 PHE A C 1
ATOM 1531 O O . PHE A 1 209 ? -1.923 -4.437 -2.292 1.00 98.56 209 PHE A O 1
ATOM 1538 N N . LEU A 1 210 ? -3.441 -4.570 -3.942 1.00 96.31 210 LEU A N 1
ATOM 1539 C CA . LEU A 1 210 ? -4.590 -4.241 -3.092 1.00 96.31 210 LEU A CA 1
ATOM 1540 C C . LEU A 1 210 ? -4.815 -5.262 -1.978 1.00 96.31 210 LEU A C 1
ATOM 1542 O O . LEU A 1 210 ? -5.141 -4.868 -0.862 1.00 96.31 210 LEU A O 1
ATOM 1546 N N . ARG A 1 211 ? -4.595 -6.558 -2.228 1.00 95.06 211 ARG A N 1
ATOM 1547 C CA . ARG A 1 211 ? -4.673 -7.581 -1.174 1.00 95.06 211 ARG A CA 1
ATOM 1548 C C . ARG A 1 211 ? -3.667 -7.309 -0.059 1.00 95.06 211 ARG A C 1
ATOM 1550 O O . ARG A 1 211 ? -4.058 -7.319 1.105 1.00 95.06 211 ARG A O 1
ATOM 1557 N N . TYR A 1 212 ? -2.414 -6.994 -0.387 1.00 96.19 212 TYR A N 1
ATOM 1558 C CA . TYR A 1 212 ? -1.410 -6.635 0.622 1.00 96.19 212 TYR A CA 1
ATOM 1559 C C . TYR A 1 212 ? -1.750 -5.341 1.371 1.00 96.19 212 TYR A C 1
ATOM 1561 O O . TYR A 1 212 ? -1.569 -5.281 2.590 1.00 96.19 212 TYR A O 1
ATOM 1569 N N . VAL A 1 213 ? -2.269 -4.323 0.673 1.00 92.81 213 VAL A N 1
ATOM 1570 C CA . VAL A 1 213 ? -2.767 -3.081 1.293 1.00 92.81 213 VAL A CA 1
ATOM 1571 C C . VAL A 1 213 ? -3.882 -3.394 2.292 1.00 92.81 213 VAL A C 1
ATOM 1573 O O . VAL A 1 213 ? -3.793 -3.017 3.459 1.00 92.81 213 VAL A O 1
ATOM 1576 N N . ASN A 1 214 ? -4.892 -4.149 1.866 1.00 85.62 214 ASN A N 1
ATOM 1577 C CA . ASN A 1 214 ? -6.076 -4.451 2.668 1.00 85.62 214 ASN A CA 1
ATOM 1578 C C . ASN A 1 214 ? -5.780 -5.414 3.832 1.00 85.62 214 ASN A C 1
ATOM 1580 O O . ASN A 1 214 ? -6.459 -5.368 4.855 1.00 85.62 214 ASN A O 1
ATOM 1584 N N . GLN A 1 215 ? -4.730 -6.234 3.724 1.00 85.75 215 GLN A N 1
ATOM 1585 C CA . GLN A 1 215 ? -4.209 -7.058 4.822 1.00 85.75 215 GLN A CA 1
ATOM 1586 C C . GLN A 1 215 ? -3.304 -6.280 5.797 1.00 85.75 215 GLN A C 1
ATOM 1588 O O . GLN A 1 215 ? -2.865 -6.845 6.798 1.00 85.75 215 GLN A O 1
ATOM 1593 N N . GLY A 1 216 ? -2.979 -5.010 5.521 1.00 85.25 216 GLY A N 1
ATOM 1594 C CA . GLY A 1 216 ? -2.013 -4.237 6.314 1.00 85.25 216 GLY A CA 1
ATOM 1595 C C . GLY A 1 216 ? -0.573 -4.749 6.187 1.00 85.25 216 GLY A C 1
ATOM 1596 O O . GLY A 1 216 ? 0.300 -4.401 6.985 1.00 85.25 216 GLY A O 1
ATOM 1597 N N . PHE A 1 217 ? -0.280 -5.577 5.180 1.00 92.75 217 PHE A N 1
ATOM 1598 C CA . PHE A 1 217 ? 1.047 -6.163 5.001 1.00 92.75 217 PHE A CA 1
ATOM 1599 C C . PHE A 1 217 ? 2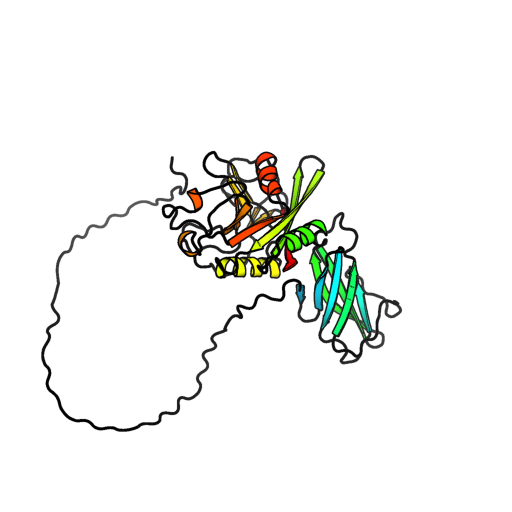.111 -5.092 4.761 1.00 92.75 217 PHE A C 1
ATOM 1601 O O . PHE A 1 217 ? 3.243 -5.241 5.208 1.00 92.75 217 PHE A O 1
ATOM 1608 N N . TYR A 1 218 ? 1.774 -3.980 4.116 1.00 95.25 218 TYR A N 1
ATOM 1609 C CA . TYR A 1 218 ? 2.743 -2.916 3.861 1.00 95.25 218 TYR A CA 1
ATOM 1610 C C . TYR A 1 218 ? 3.076 -2.044 5.074 1.00 95.25 218 TYR A C 1
ATOM 1612 O O . TYR A 1 218 ? 4.069 -1.316 5.033 1.00 95.25 218 TYR A O 1
ATOM 1620 N N . ASP A 1 219 ? 2.326 -2.154 6.169 1.00 89.50 219 ASP A N 1
ATOM 1621 C CA . ASP A 1 219 ? 2.593 -1.378 7.375 1.00 89.50 219 ASP A CA 1
ATOM 1622 C C . ASP A 1 219 ? 3.989 -1.628 7.925 1.00 89.50 219 ASP A C 1
ATOM 1624 O O . ASP A 1 219 ? 4.402 -2.777 8.130 1.00 89.50 219 ASP A O 1
ATOM 1628 N N . GLN A 1 220 ? 4.691 -0.536 8.218 1.00 90.56 220 GLN A N 1
ATOM 1629 C CA . GLN A 1 220 ? 6.051 -0.545 8.757 1.00 90.56 220 GLN A CA 1
ATOM 1630 C C . GLN A 1 220 ? 7.052 -1.316 7.891 1.00 90.56 220 GLN A C 1
ATOM 1632 O O . GLN A 1 220 ? 8.145 -1.652 8.354 1.00 90.56 220 GLN A O 1
ATOM 1637 N N . THR A 1 221 ? 6.708 -1.581 6.627 1.00 95.50 221 THR A N 1
ATOM 1638 C CA . THR A 1 221 ? 7.714 -2.006 5.660 1.00 95.50 221 THR A CA 1
ATOM 1639 C C . THR A 1 221 ? 8.629 -0.835 5.331 1.00 95.50 221 THR A C 1
ATOM 1641 O O . THR A 1 221 ? 8.350 0.316 5.670 1.00 95.50 221 THR A O 1
ATOM 1644 N N . VAL A 1 222 ? 9.751 -1.119 4.684 1.00 95.00 222 VAL A N 1
ATOM 1645 C CA . VAL A 1 222 ? 10.725 -0.104 4.291 1.00 95.00 222 VAL A CA 1
ATOM 1646 C C . VAL A 1 222 ? 11.013 -0.150 2.800 1.00 95.00 222 VAL A C 1
ATOM 1648 O O . VAL A 1 222 ? 10.953 -1.205 2.154 1.00 95.00 222 VAL A O 1
ATOM 1651 N N . PHE A 1 223 ? 11.364 1.013 2.261 1.00 95.50 223 PHE A N 1
ATOM 1652 C CA . PHE A 1 223 ? 12.036 1.114 0.976 1.00 95.50 223 PHE A CA 1
ATOM 1653 C C . PHE A 1 223 ? 13.506 0.786 1.205 1.00 95.50 223 PHE A C 1
ATOM 1655 O O . PHE A 1 223 ? 14.262 1.597 1.726 1.00 95.50 223 PHE A O 1
ATOM 1662 N N . HIS A 1 224 ? 13.876 -0.450 0.899 1.00 92.38 224 HIS A N 1
ATOM 1663 C CA . HIS A 1 224 ? 15.175 -1.022 1.240 1.00 92.38 224 HIS A CA 1
ATOM 1664 C C . HIS A 1 224 ? 16.204 -0.840 0.126 1.00 92.38 224 HIS A C 1
ATOM 1666 O O . HIS A 1 224 ? 17.375 -1.094 0.362 1.00 92.38 224 HIS A O 1
ATOM 1672 N N . ARG A 1 225 ? 15.801 -0.400 -1.076 1.00 92.12 225 ARG A N 1
ATOM 1673 C CA . ARG A 1 225 ? 16.730 -0.230 -2.198 1.00 92.12 225 ARG A CA 1
ATOM 1674 C C . ARG A 1 225 ? 16.481 1.054 -2.977 1.00 92.12 225 ARG A C 1
ATOM 1676 O O . ARG A 1 225 ? 15.387 1.285 -3.487 1.00 92.12 225 ARG A O 1
ATOM 1683 N N . PHE A 1 226 ? 17.531 1.860 -3.095 1.00 92.38 226 PHE A N 1
ATOM 1684 C CA . PHE A 1 226 ? 17.535 3.151 -3.780 1.00 92.38 226 PHE A CA 1
ATOM 1685 C C . PHE A 1 226 ? 18.579 3.092 -4.888 1.00 92.38 226 PHE A C 1
ATOM 1687 O O . PHE A 1 226 ? 19.776 3.093 -4.623 1.00 92.38 226 PHE A O 1
ATOM 1694 N N . LEU A 1 227 ? 18.143 3.015 -6.141 1.00 89.50 227 LEU A N 1
ATOM 1695 C CA . LEU A 1 227 ? 19.045 3.033 -7.286 1.00 89.50 227 LEU A CA 1
ATOM 1696 C C . LEU A 1 227 ? 18.953 4.397 -7.959 1.00 89.50 227 LEU A C 1
ATOM 1698 O O . LEU A 1 227 ? 17.873 4.799 -8.385 1.00 89.50 227 LEU A O 1
ATOM 1702 N N . LYS A 1 228 ? 20.093 5.066 -8.110 1.00 89.50 228 LYS A N 1
ATOM 1703 C CA . LYS A 1 228 ? 20.233 6.275 -8.920 1.00 89.50 228 LYS A CA 1
ATOM 1704 C C . LYS A 1 228 ? 21.434 6.107 -9.840 1.00 89.50 228 LYS A C 1
ATOM 1706 O O . LYS A 1 228 ? 22.573 6.102 -9.386 1.00 89.50 228 LYS A O 1
ATOM 1711 N N . SER A 1 229 ? 21.175 5.933 -11.130 1.00 86.06 229 SER A N 1
ATOM 1712 C CA . SER A 1 229 ? 22.211 5.798 -12.157 1.00 86.06 229 SER A CA 1
ATOM 1713 C C . SER A 1 229 ? 21.871 6.645 -13.381 1.00 86.06 229 SER A C 1
ATOM 1715 O O . SER A 1 229 ? 20.772 7.187 -13.491 1.00 86.06 229 SER A O 1
ATOM 1717 N N . THR A 1 230 ? 22.802 6.734 -14.328 1.00 82.81 230 THR A N 1
ATOM 1718 C CA . THR A 1 230 ? 22.592 7.447 -15.596 1.00 82.81 230 THR A CA 1
ATOM 1719 C C . THR A 1 230 ? 21.552 6.782 -16.502 1.00 82.81 230 THR A C 1
ATOM 1721 O O . THR A 1 230 ? 20.977 7.460 -17.346 1.00 82.81 230 THR A O 1
ATOM 1724 N N . SER A 1 231 ? 21.294 5.478 -16.343 1.00 83.75 231 SER A N 1
ATOM 1725 C CA . SER A 1 231 ? 20.396 4.710 -17.223 1.00 83.75 231 SER A CA 1
ATOM 1726 C C . SER A 1 231 ? 19.047 4.369 -16.593 1.00 83.75 231 SER A C 1
ATOM 1728 O O . SER A 1 231 ? 18.088 4.109 -17.314 1.00 83.75 231 SER A O 1
ATOM 1730 N N . ALA A 1 232 ? 18.971 4.338 -15.263 1.00 89.31 232 ALA A N 1
ATOM 1731 C CA . ALA A 1 232 ? 17.743 4.052 -14.533 1.00 89.31 232 ALA A CA 1
ATOM 1732 C C . ALA A 1 232 ? 17.806 4.571 -13.096 1.00 89.31 232 ALA A C 1
ATOM 1734 O O . ALA A 1 232 ? 18.875 4.565 -12.474 1.00 89.31 232 ALA A O 1
ATOM 1735 N N . SER A 1 233 ? 16.645 4.941 -12.559 1.00 92.75 233 SER A N 1
ATOM 1736 C CA . SER A 1 233 ? 16.481 5.238 -11.136 1.00 92.75 233 SER A CA 1
ATOM 1737 C C . SER A 1 233 ? 15.220 4.585 -10.586 1.00 92.75 233 SER A C 1
ATOM 1739 O O . SER A 1 233 ? 14.161 4.701 -11.197 1.00 92.75 233 SER A O 1
ATOM 1741 N N . LEU A 1 234 ? 15.312 3.923 -9.433 1.00 94.69 234 LEU A N 1
ATOM 1742 C CA . LEU A 1 234 ? 14.161 3.316 -8.766 1.00 94.69 234 LEU A CA 1
ATOM 1743 C C . LEU A 1 234 ? 14.252 3.432 -7.246 1.00 94.69 234 LEU A C 1
ATOM 1745 O O . LEU A 1 234 ? 15.343 3.514 -6.679 1.00 94.69 234 LEU A O 1
ATOM 1749 N N . VAL A 1 235 ? 13.089 3.398 -6.602 1.00 96.75 235 VAL A N 1
ATOM 1750 C CA . VAL A 1 235 ? 12.949 3.268 -5.147 1.00 96.75 235 VAL A CA 1
ATOM 1751 C C . VAL A 1 235 ? 12.097 2.032 -4.883 1.00 96.75 235 VAL A C 1
ATOM 1753 O O . VAL A 1 235 ? 10.918 2.019 -5.227 1.00 96.75 235 VAL A O 1
ATOM 1756 N N . GLN A 1 236 ? 12.695 0.976 -4.334 1.00 97.31 236 GLN A N 1
ATOM 1757 C CA . GLN A 1 236 ? 12.075 -0.340 -4.152 1.00 97.31 236 GLN A CA 1
ATOM 1758 C C . GLN A 1 236 ? 11.804 -0.630 -2.671 1.00 97.31 236 GLN A C 1
ATOM 1760 O O . GLN A 1 236 ? 12.639 -0.354 -1.806 1.00 97.31 236 GLN A O 1
ATOM 1765 N N . GLY A 1 237 ? 10.630 -1.199 -2.385 1.00 97.19 237 GLY A N 1
ATOM 1766 C CA . GLY A 1 237 ? 10.141 -1.464 -1.033 1.00 97.19 237 GLY A CA 1
ATOM 1767 C C . GLY A 1 237 ? 9.127 -2.605 -0.957 1.00 97.19 237 GLY A C 1
ATOM 1768 O O . GLY A 1 237 ? 9.007 -3.417 -1.872 1.00 97.19 237 GLY A O 1
ATOM 1769 N N . GLY A 1 238 ? 8.413 -2.684 0.169 1.00 96.88 238 GLY A N 1
ATOM 1770 C CA . GLY A 1 238 ? 7.267 -3.587 0.332 1.00 96.88 238 GLY A CA 1
ATOM 1771 C C . GLY A 1 238 ? 7.598 -5.057 0.620 1.00 96.88 238 GLY A C 1
ATOM 1772 O O . GLY A 1 238 ? 6.720 -5.905 0.498 1.00 96.88 238 GLY A O 1
ATOM 1773 N N . GLY A 1 239 ? 8.841 -5.385 0.993 1.00 96.06 239 GLY A N 1
ATOM 1774 C CA . GLY A 1 239 ? 9.254 -6.766 1.315 1.00 96.06 239 GLY A CA 1
ATOM 1775 C C . GLY A 1 239 ? 10.024 -6.939 2.622 1.00 96.06 239 GLY A C 1
ATOM 1776 O O . GLY A 1 239 ? 10.231 -8.065 3.062 1.00 96.06 239 GLY A O 1
ATOM 1777 N N . PHE A 1 240 ? 10.438 -5.843 3.257 1.00 94.25 240 PHE A N 1
ATOM 1778 C CA . PHE A 1 240 ? 11.280 -5.870 4.450 1.00 94.25 240 PHE A CA 1
ATOM 1779 C C . PHE A 1 240 ? 10.738 -4.921 5.509 1.00 94.25 240 PHE A C 1
ATOM 1781 O O . PHE A 1 240 ? 10.125 -3.909 5.175 1.00 94.25 240 PHE A O 1
ATOM 1788 N N . THR A 1 241 ? 11.008 -5.232 6.770 1.00 92.75 241 THR A N 1
ATOM 1789 C CA . THR A 1 241 ? 10.923 -4.319 7.916 1.00 92.75 241 THR A CA 1
ATOM 1790 C C . THR A 1 241 ? 12.329 -3.930 8.365 1.00 92.75 241 THR A C 1
ATOM 1792 O O . THR A 1 241 ? 13.277 -4.668 8.103 1.00 92.75 241 THR A O 1
ATOM 1795 N N . HIS A 1 242 ? 12.462 -2.814 9.081 1.00 88.50 242 HIS A N 1
ATOM 1796 C CA . HIS A 1 242 ? 13.723 -2.385 9.686 1.00 88.50 242 HIS A CA 1
ATOM 1797 C C . HIS A 1 242 ? 13.500 -2.028 11.156 1.00 88.50 242 HIS A C 1
ATOM 1799 O O . HIS A 1 242 ? 12.580 -1.273 11.468 1.00 88.50 242 HIS A O 1
ATOM 1805 N N . ASN A 1 243 ? 14.330 -2.557 12.056 1.00 81.00 243 ASN A N 1
ATOM 1806 C CA . ASN A 1 243 ? 14.201 -2.345 13.506 1.00 81.00 243 ASN A CA 1
ATOM 1807 C C . ASN A 1 243 ? 15.185 -1.306 14.074 1.00 81.00 243 ASN A C 1
ATOM 1809 O O . ASN A 1 243 ? 15.412 -1.264 15.279 1.00 81.00 243 ASN A O 1
ATOM 1813 N N . GLY A 1 244 ? 15.793 -0.495 13.208 1.00 76.69 244 GLY A N 1
ATOM 1814 C CA . GLY A 1 244 ? 16.814 0.488 13.575 1.00 76.69 244 GLY A CA 1
ATOM 1815 C C . GLY A 1 244 ? 18.244 -0.006 13.360 1.00 76.69 244 GLY A C 1
ATOM 1816 O O . GLY A 1 244 ? 19.142 0.823 13.249 1.00 76.69 244 GLY A O 1
ATOM 1817 N N . SER A 1 245 ? 18.458 -1.319 13.235 1.00 78.06 245 SER A N 1
ATOM 1818 C CA . SER A 1 245 ? 19.796 -1.878 12.996 1.00 78.06 245 SER A CA 1
ATOM 1819 C C . SER A 1 245 ? 19.856 -2.904 11.871 1.00 78.06 245 SER A C 1
ATOM 1821 O O . SER A 1 245 ? 20.884 -2.988 11.213 1.00 78.06 245 SER A O 1
ATOM 1823 N N . ASN A 1 246 ? 18.792 -3.682 11.647 1.00 82.00 246 ASN A N 1
ATOM 1824 C CA . ASN A 1 246 ? 18.794 -4.760 10.659 1.00 82.00 246 ASN A CA 1
ATOM 1825 C C . ASN A 1 246 ? 17.529 -4.747 9.800 1.00 82.00 246 ASN A C 1
ATOM 1827 O O . ASN A 1 246 ? 16.437 -4.408 10.278 1.00 82.00 246 ASN A O 1
ATOM 1831 N N . TYR A 1 247 ? 17.676 -5.187 8.550 1.00 86.06 247 TYR A N 1
ATOM 1832 C CA . TYR A 1 247 ? 16.556 -5.527 7.682 1.00 86.06 247 TYR A CA 1
ATOM 1833 C C . TYR A 1 247 ? 16.087 -6.958 7.961 1.00 86.06 247 TYR A C 1
ATOM 1835 O O . TYR A 1 247 ? 16.887 -7.866 8.169 1.00 86.06 247 TYR A O 1
ATOM 1843 N N . ALA A 1 248 ? 14.775 -7.173 7.935 1.00 90.56 248 ALA A N 1
ATOM 1844 C CA . ALA A 1 248 ? 14.179 -8.501 8.041 1.00 90.56 248 ALA A CA 1
ATOM 1845 C C . ALA A 1 248 ? 13.082 -8.664 6.993 1.00 90.56 248 ALA A C 1
ATOM 1847 O O . ALA A 1 248 ? 12.239 -7.777 6.840 1.00 90.56 248 ALA A O 1
ATOM 1848 N N . THR A 1 249 ? 13.084 -9.785 6.272 1.00 92.81 249 THR A N 1
ATOM 1849 C CA . THR A 1 249 ? 12.035 -10.103 5.296 1.00 92.81 249 THR A CA 1
ATOM 1850 C C . THR A 1 249 ? 10.687 -10.208 6.003 1.00 92.81 249 THR A C 1
ATOM 1852 O O . THR A 1 249 ? 10.547 -10.949 6.978 1.00 92.81 249 THR A O 1
ATOM 1855 N N . LYS A 1 250 ? 9.675 -9.494 5.503 1.00 94.25 250 LYS A N 1
ATOM 1856 C CA . LYS A 1 250 ? 8.312 -9.590 6.031 1.00 94.25 250 LYS A CA 1
ATOM 1857 C C . LYS A 1 250 ? 7.617 -10.794 5.397 1.00 94.25 250 LYS A C 1
ATOM 1859 O O . LYS A 1 250 ? 7.538 -10.894 4.177 1.00 94.25 250 LYS A O 1
ATOM 1864 N N . THR A 1 251 ? 7.147 -11.721 6.224 1.00 94.19 251 THR A N 1
ATOM 1865 C CA . THR A 1 251 ? 6.540 -12.993 5.800 1.00 94.19 251 THR A CA 1
ATOM 1866 C C . THR A 1 251 ? 5.273 -13.286 6.618 1.00 94.19 251 THR A C 1
ATOM 1868 O O . THR A 1 251 ? 5.119 -12.712 7.700 1.00 94.19 251 THR A O 1
ATOM 1871 N N . PRO A 1 252 ? 4.367 -14.161 6.134 1.00 96.44 252 PRO A N 1
ATOM 1872 C CA . PRO A 1 252 ? 4.359 -14.791 4.808 1.00 96.44 252 PRO A CA 1
ATOM 1873 C C . PRO A 1 252 ? 3.935 -13.815 3.701 1.00 96.44 252 PRO A C 1
ATOM 1875 O O . PRO A 1 252 ? 3.197 -12.865 3.946 1.00 96.44 252 PRO A O 1
ATOM 1878 N N . THR A 1 253 ? 4.399 -14.059 2.477 1.00 97.31 253 THR A N 1
ATOM 1879 C CA . THR A 1 253 ? 3.887 -13.402 1.266 1.00 97.31 253 THR A CA 1
ATOM 1880 C C . THR A 1 253 ? 2.795 -14.262 0.627 1.00 97.31 253 THR A C 1
ATOM 1882 O O . THR A 1 253 ? 2.776 -15.479 0.803 1.00 97.31 253 THR A O 1
ATOM 1885 N N . LEU A 1 254 ? 1.911 -13.641 -0.152 1.00 97.00 254 LEU A N 1
ATOM 1886 C CA . LEU A 1 254 ? 1.017 -14.334 -1.082 1.00 97.00 254 LEU A CA 1
ATOM 1887 C C . LEU A 1 254 ? 1.824 -15.096 -2.149 1.00 97.00 254 LEU A C 1
ATOM 1889 O O . LEU A 1 254 ? 3.023 -14.856 -2.331 1.00 97.00 254 LEU A O 1
ATOM 1893 N N . ALA A 1 255 ? 1.146 -16.004 -2.854 1.00 98.00 255 ALA A N 1
ATOM 1894 C CA . ALA A 1 255 ? 1.715 -16.723 -3.989 1.00 98.00 255 ALA A CA 1
ATOM 1895 C C . ALA A 1 255 ? 2.211 -15.760 -5.079 1.00 98.00 255 ALA A C 1
ATOM 1897 O O . ALA A 1 255 ? 1.712 -14.639 -5.211 1.00 98.00 255 ALA A O 1
ATOM 1898 N N . ALA A 1 256 ? 3.200 -16.211 -5.850 1.00 98.56 256 ALA A N 1
ATOM 1899 C CA . ALA A 1 256 ? 3.729 -15.429 -6.953 1.00 98.56 256 ALA A CA 1
ATOM 1900 C C . ALA A 1 256 ? 2.686 -15.246 -8.066 1.00 98.56 256 ALA A C 1
ATOM 1902 O O . ALA A 1 256 ? 1.827 -16.108 -8.270 1.00 98.56 256 ALA A O 1
ATOM 1903 N N . ILE A 1 257 ? 2.760 -14.112 -8.762 1.00 98.56 257 ILE A N 1
ATOM 1904 C CA . ILE A 1 257 ? 1.818 -13.740 -9.820 1.00 98.56 257 ILE A CA 1
ATOM 1905 C C . ILE A 1 257 ? 2.475 -13.762 -11.208 1.00 98.56 257 ILE A C 1
ATOM 1907 O O . ILE A 1 257 ? 3.661 -13.438 -11.320 1.00 98.56 257 ILE A O 1
ATOM 1911 N N . PRO A 1 258 ? 1.710 -14.087 -12.268 1.00 98.31 258 PRO A N 1
ATOM 1912 C CA . PRO A 1 258 ? 2.195 -14.013 -13.641 1.00 98.31 258 PRO A CA 1
ATOM 1913 C C . PRO A 1 258 ? 2.549 -12.580 -14.061 1.00 98.31 258 PRO A C 1
ATOM 1915 O O . PRO A 1 258 ? 1.928 -11.610 -13.618 1.00 98.31 258 PRO A O 1
ATOM 1918 N N . LEU A 1 259 ? 3.524 -12.450 -14.960 1.00 98.31 259 LEU A N 1
ATOM 1919 C CA . LEU A 1 259 ? 3.985 -11.169 -15.486 1.00 98.31 259 LEU A CA 1
ATOM 1920 C C . LEU A 1 259 ? 2.969 -10.520 -16.444 1.00 98.31 259 LEU A C 1
ATOM 1922 O O . LEU A 1 259 ? 2.737 -10.994 -17.555 1.00 98.31 259 LEU A O 1
ATOM 1926 N N . GLU A 1 260 ? 2.486 -9.330 -16.084 1.00 98.12 260 GLU A N 1
ATOM 1927 C CA . GLU A 1 260 ? 1.724 -8.435 -16.969 1.00 98.12 260 GLU A CA 1
ATOM 1928 C C . GLU A 1 260 ? 2.659 -7.416 -17.651 1.00 98.12 260 GLU A C 1
ATOM 1930 O O . GLU A 1 260 ? 2.679 -6.229 -17.328 1.00 98.12 260 GLU A O 1
ATOM 1935 N N . SER A 1 261 ? 3.483 -7.901 -18.586 1.00 97.31 261 SER A N 1
ATOM 1936 C CA . SER A 1 261 ? 4.540 -7.123 -19.262 1.00 97.31 261 SER A CA 1
ATOM 1937 C C . SER A 1 261 ? 4.050 -5.835 -19.944 1.00 97.31 261 SER A C 1
ATOM 1939 O O . SER A 1 261 ? 2.874 -5.716 -20.300 1.00 97.31 261 SER A O 1
ATOM 1941 N N . THR A 1 262 ? 4.966 -4.906 -20.245 1.00 97.38 262 THR A N 1
ATOM 1942 C CA . THR A 1 262 ? 4.681 -3.695 -21.045 1.00 97.38 262 THR A CA 1
ATOM 1943 C C . THR A 1 262 ? 4.047 -4.019 -22.402 1.00 97.38 262 THR A C 1
ATOM 1945 O O . THR A 1 262 ? 3.170 -3.290 -22.858 1.00 97.38 262 THR A O 1
ATOM 1948 N N . ILE A 1 263 ? 4.444 -5.126 -23.046 1.00 95.38 263 ILE A N 1
ATOM 1949 C CA . ILE A 1 263 ? 3.896 -5.548 -24.348 1.00 95.38 263 ILE A CA 1
ATOM 1950 C C . ILE A 1 263 ? 2.416 -5.928 -24.222 1.00 95.38 263 ILE A C 1
ATOM 1952 O O . ILE A 1 263 ? 1.619 -5.576 -25.087 1.00 95.38 263 ILE A O 1
ATOM 1956 N N . SER A 1 264 ? 2.043 -6.635 -23.153 1.00 95.12 264 SER A N 1
ATOM 1957 C CA . SER A 1 264 ? 0.668 -7.095 -22.934 1.00 95.12 264 SER A CA 1
ATOM 1958 C C . SER A 1 264 ? -0.241 -6.019 -22.336 1.00 95.12 264 SER A C 1
ATOM 1960 O O . SER A 1 264 ? -1.403 -5.932 -22.716 1.00 95.12 264 SER A O 1
ATOM 1962 N N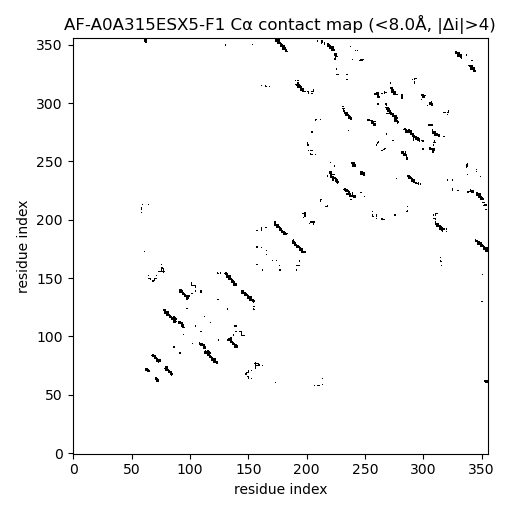 . SER A 1 265 ? 0.269 -5.199 -21.411 1.00 97.38 265 SER A N 1
ATOM 1963 C CA . SER A 1 265 ? -0.523 -4.179 -20.703 1.00 97.38 265 SER A CA 1
ATOM 1964 C C . SER A 1 265 ? -0.542 -2.819 -21.413 1.00 97.38 265 SER A C 1
ATOM 1966 O O . SER A 1 265 ? -1.436 -1.999 -21.186 1.00 97.38 265 SER A O 1
ATOM 1968 N N . GLY A 1 266 ? 0.462 -2.542 -22.253 1.00 97.56 266 GLY A N 1
ATOM 1969 C CA . GLY A 1 266 ? 0.698 -1.226 -22.848 1.00 97.56 266 GLY A CA 1
ATOM 1970 C C . GLY A 1 266 ? 1.151 -0.158 -21.842 1.00 97.56 266 GLY A C 1
ATOM 1971 O O . GLY A 1 266 ? 1.112 1.031 -22.163 1.00 97.56 266 GLY A O 1
ATOM 1972 N N . LEU A 1 267 ? 1.529 -0.544 -20.619 1.00 98.38 267 LEU A N 1
ATOM 1973 C CA . LEU A 1 267 ? 1.973 0.370 -19.567 1.00 98.38 267 LEU A CA 1
ATOM 1974 C C . LEU A 1 267 ? 3.503 0.436 -19.527 1.00 98.38 267 LEU A C 1
ATOM 1976 O O . LEU A 1 267 ? 4.157 -0.543 -19.184 1.00 98.38 267 LEU A O 1
ATOM 1980 N N . GLY A 1 268 ? 4.066 1.594 -19.878 1.00 97.88 268 GLY A N 1
ATOM 1981 C CA . GLY A 1 268 ? 5.514 1.820 -19.875 1.00 97.88 268 GLY A CA 1
ATOM 1982 C C . GLY A 1 268 ? 6.049 2.349 -18.542 1.00 97.88 268 GLY A C 1
ATOM 1983 O O . GLY A 1 268 ? 5.324 2.991 -17.778 1.00 97.88 268 GLY A O 1
ATOM 1984 N N . HIS A 1 269 ? 7.344 2.151 -18.290 1.00 98.25 269 HIS A N 1
ATOM 1985 C CA . HIS A 1 269 ? 8.029 2.631 -17.081 1.00 98.25 269 HIS A CA 1
ATOM 1986 C C . HIS A 1 269 ? 8.344 4.131 -17.150 1.00 98.25 269 HIS A C 1
ATOM 1988 O O . HIS A 1 269 ? 9.501 4.556 -17.198 1.00 98.25 269 HIS A O 1
ATOM 1994 N N . THR A 1 270 ? 7.308 4.965 -17.161 1.00 98.00 270 THR A N 1
ATOM 1995 C CA . THR A 1 270 ? 7.445 6.426 -17.139 1.00 98.00 270 THR A CA 1
ATOM 1996 C C . THR A 1 270 ? 7.567 6.961 -15.714 1.00 98.00 270 THR A C 1
ATOM 1998 O O . THR A 1 270 ? 7.230 6.281 -14.742 1.00 98.00 270 THR A O 1
ATOM 2001 N N . ALA A 1 271 ? 8.008 8.210 -15.571 1.00 97.44 271 ALA A N 1
ATOM 2002 C CA . ALA A 1 271 ? 8.056 8.892 -14.285 1.00 97.44 271 ALA A CA 1
ATOM 2003 C C . ALA A 1 271 ? 6.696 8.831 -13.565 1.00 97.44 271 ALA A C 1
ATOM 2005 O O . ALA A 1 271 ? 5.638 8.939 -14.185 1.00 97.44 271 ALA A O 1
ATOM 2006 N N . SER A 1 272 ? 6.737 8.706 -12.239 1.00 97.25 272 SER A N 1
ATOM 2007 C CA . SER A 1 272 ? 5.576 8.568 -11.349 1.00 97.25 272 SER A CA 1
ATOM 2008 C C . SER A 1 272 ? 4.795 7.254 -11.469 1.00 97.25 272 SER A C 1
ATOM 2010 O O . SER A 1 272 ? 3.734 7.146 -10.860 1.00 97.25 272 SER A O 1
ATOM 2012 N N . THR A 1 273 ? 5.276 6.249 -12.203 1.00 98.69 273 THR A N 1
ATOM 2013 C CA . THR A 1 273 ? 4.647 4.914 -12.223 1.00 98.69 273 THR A CA 1
ATOM 2014 C C . THR A 1 273 ? 5.170 4.018 -11.102 1.00 98.69 273 THR A C 1
ATOM 2016 O O . THR A 1 273 ? 6.263 4.240 -10.570 1.00 98.69 273 THR A O 1
ATOM 2019 N N . ILE A 1 274 ? 4.394 2.993 -10.756 1.00 98.81 274 ILE A N 1
ATOM 2020 C CA . ILE A 1 274 ? 4.817 1.890 -9.886 1.00 98.81 274 ILE A CA 1
ATOM 2021 C C . ILE A 1 274 ? 4.798 0.575 -10.658 1.00 98.81 274 ILE A C 1
ATOM 2023 O O . ILE A 1 274 ? 3.925 0.362 -11.504 1.00 98.81 274 ILE A O 1
ATOM 2027 N N . ALA A 1 275 ? 5.744 -0.303 -10.345 1.00 98.81 275 ALA A N 1
ATOM 2028 C CA . ALA A 1 275 ? 5.875 -1.603 -10.982 1.00 98.81 275 ALA A CA 1
ATOM 2029 C C . ALA A 1 275 ? 6.234 -2.704 -9.982 1.00 98.81 275 ALA A C 1
ATOM 2031 O O . ALA A 1 275 ? 6.826 -2.445 -8.931 1.00 98.81 275 ALA A O 1
ATOM 2032 N N . MET A 1 276 ? 5.849 -3.940 -10.295 1.00 98.75 276 MET A N 1
ATOM 2033 C CA . MET A 1 276 ? 6.153 -5.104 -9.465 1.00 98.75 276 MET A CA 1
ATOM 2034 C C . MET A 1 276 ? 7.641 -5.448 -9.555 1.00 98.75 276 MET A C 1
ATOM 2036 O O . MET A 1 276 ? 8.190 -5.570 -10.650 1.00 98.75 276 MET A O 1
ATOM 2040 N N . ALA A 1 277 ? 8.291 -5.640 -8.407 1.00 97.88 277 ALA A N 1
ATOM 2041 C CA . ALA A 1 277 ? 9.623 -6.231 -8.359 1.00 97.88 277 ALA A CA 1
ATOM 2042 C C . ALA A 1 277 ? 9.509 -7.763 -8.397 1.00 97.88 277 ALA A C 1
ATOM 2044 O O . ALA A 1 277 ? 8.545 -8.341 -7.893 1.00 97.88 277 ALA A O 1
ATOM 2045 N N . ARG A 1 278 ? 10.513 -8.423 -8.978 1.00 96.56 278 ARG A N 1
ATOM 2046 C CA . ARG A 1 278 ? 10.570 -9.883 -9.125 1.00 96.56 278 ARG A CA 1
ATOM 2047 C C . ARG A 1 278 ? 12.008 -10.393 -9.078 1.00 96.56 278 ARG A C 1
ATOM 2049 O O . ARG A 1 278 ? 12.948 -9.603 -9.191 1.00 96.56 278 ARG A O 1
ATOM 2056 N N . ALA A 1 279 ? 12.159 -11.702 -8.913 1.00 93.62 279 ALA A N 1
ATOM 2057 C CA . ALA A 1 279 ? 13.425 -12.396 -9.113 1.00 93.62 279 ALA A CA 1
ATOM 2058 C C . ALA A 1 279 ? 13.666 -12.662 -10.617 1.00 93.62 279 ALA A C 1
ATOM 2060 O O . ALA A 1 279 ? 13.026 -12.060 -11.485 1.00 93.62 279 ALA A O 1
ATOM 2061 N N . ASP A 1 280 ? 14.602 -13.558 -10.937 1.00 91.00 280 ASP A N 1
ATOM 2062 C CA . ASP A 1 280 ? 14.971 -13.878 -12.324 1.00 91.00 280 ASP A CA 1
ATOM 2063 C C . ASP A 1 280 ? 13.820 -14.490 -13.134 1.00 91.00 280 ASP A C 1
ATOM 2065 O O . ASP A 1 280 ? 13.720 -14.250 -14.342 1.00 91.00 280 ASP A O 1
ATOM 2069 N N . ASP A 1 281 ? 12.952 -15.255 -12.474 1.00 95.25 281 ASP A N 1
ATOM 2070 C CA . ASP A 1 281 ? 11.736 -15.800 -13.070 1.00 95.25 281 ASP A CA 1
ATOM 2071 C C . ASP A 1 281 ? 10.717 -14.663 -13.316 1.00 95.25 281 ASP A C 1
ATOM 2073 O O . ASP A 1 281 ? 10.393 -13.931 -12.371 1.00 95.25 281 ASP A O 1
ATOM 2077 N N . PRO A 1 282 ? 10.230 -14.467 -14.559 1.00 96.19 282 PRO A N 1
ATOM 2078 C CA . PRO A 1 282 ? 9.184 -13.498 -14.885 1.00 96.19 282 PRO A CA 1
ATOM 2079 C C . PRO A 1 282 ? 7.958 -13.561 -13.967 1.00 96.19 282 PRO A C 1
ATOM 2081 O O . PRO A 1 282 ? 7.465 -12.508 -13.563 1.00 96.19 282 PRO A O 1
ATOM 2084 N N . ASP A 1 283 ? 7.537 -14.760 -13.565 1.00 97.75 283 ASP A N 1
ATOM 2085 C CA . ASP A 1 283 ? 6.294 -15.002 -12.824 1.00 97.75 283 ASP A CA 1
ATOM 2086 C C . ASP A 1 283 ? 6.538 -15.131 -11.306 1.00 97.75 283 ASP A C 1
ATOM 2088 O O . ASP A 1 283 ? 5.826 -15.834 -10.593 1.00 97.75 283 ASP A O 1
ATOM 2092 N N . SER A 1 284 ? 7.581 -14.462 -10.792 1.00 98.00 284 SER A N 1
ATOM 2093 C CA . SER A 1 284 ? 7.997 -14.532 -9.377 1.00 98.00 284 SER A CA 1
ATOM 2094 C C . SER A 1 284 ? 7.628 -13.318 -8.522 1.00 98.00 284 SER A C 1
ATOM 2096 O O . SER A 1 284 ? 8.021 -13.238 -7.353 1.00 98.00 284 SER A O 1
ATOM 2098 N N . ALA A 1 285 ? 6.903 -12.345 -9.079 1.00 98.56 285 ALA A N 1
ATOM 2099 C CA . ALA A 1 285 ? 6.488 -11.163 -8.331 1.00 98.56 285 ALA A CA 1
ATOM 2100 C C . ALA A 1 285 ? 5.556 -11.549 -7.170 1.00 98.56 285 ALA A C 1
ATOM 2102 O O . ALA A 1 285 ? 4.631 -12.334 -7.349 1.00 98.56 285 ALA A O 1
ATOM 2103 N N . THR A 1 286 ? 5.788 -10.984 -5.982 1.00 98.69 286 THR A N 1
ATOM 2104 C CA . THR A 1 286 ? 4.957 -11.207 -4.782 1.00 98.69 286 THR A CA 1
ATOM 2105 C C . THR A 1 286 ? 4.544 -9.874 -4.158 1.00 98.69 286 THR A C 1
ATOM 2107 O O . THR A 1 286 ? 3.638 -9.231 -4.673 1.00 98.69 286 THR A O 1
ATOM 2110 N N . SER A 1 287 ? 5.173 -9.431 -3.064 1.00 98.50 287 SER A N 1
ATOM 2111 C CA . SER A 1 287 ? 4.797 -8.209 -2.336 1.00 98.50 287 SER A CA 1
ATOM 2112 C C . SER A 1 287 ? 5.612 -6.981 -2.732 1.00 98.50 287 SER A C 1
ATOM 2114 O O . SER A 1 287 ? 5.158 -5.851 -2.555 1.00 98.50 287 SER A O 1
ATOM 2116 N N . GLN A 1 288 ? 6.833 -7.184 -3.225 1.00 98.62 288 GLN A N 1
ATOM 2117 C CA . GLN A 1 288 ? 7.757 -6.089 -3.488 1.00 98.62 288 GLN A CA 1
ATOM 2118 C C . GLN A 1 288 ? 7.364 -5.309 -4.740 1.00 98.62 288 GLN A C 1
ATOM 2120 O O . GLN A 1 288 ? 7.006 -5.875 -5.771 1.00 98.62 288 GLN A O 1
ATOM 2125 N N . PHE A 1 289 ? 7.506 -3.992 -4.659 1.00 98.81 289 PHE A N 1
ATOM 2126 C CA . PHE A 1 289 ? 7.264 -3.073 -5.763 1.00 98.81 289 PHE A CA 1
ATOM 2127 C C . PHE A 1 289 ? 8.340 -1.993 -5.778 1.00 98.81 289 PHE A C 1
ATOM 2129 O O . PHE A 1 289 ? 9.048 -1.774 -4.788 1.00 98.81 289 PHE A O 1
ATOM 2136 N N . PHE A 1 290 ? 8.459 -1.303 -6.903 1.00 98.44 290 PHE A N 1
ATOM 2137 C CA . PHE A 1 290 ? 9.315 -0.138 -7.029 1.00 98.44 290 PHE A CA 1
ATOM 2138 C C . PHE A 1 290 ? 8.592 1.024 -7.694 1.00 98.44 290 PHE A C 1
ATOM 2140 O O . PHE A 1 290 ? 7.680 0.852 -8.501 1.00 98.44 290 PHE A O 1
ATOM 2147 N N . VAL A 1 291 ? 9.019 2.225 -7.327 1.00 98.44 291 VAL A N 1
ATOM 2148 C CA . VAL A 1 291 ? 8.588 3.482 -7.925 1.00 98.44 291 VAL A CA 1
ATOM 2149 C C . VAL A 1 291 ? 9.593 3.892 -8.992 1.00 98.44 291 VAL A C 1
ATOM 2151 O O . VAL A 1 291 ? 10.797 3.733 -8.781 1.00 98.44 291 VAL A O 1
ATOM 2154 N N . ASN A 1 292 ? 9.103 4.453 -10.099 1.00 98.12 292 ASN A N 1
ATOM 2155 C CA . ASN A 1 292 ? 9.888 5.092 -11.153 1.00 98.12 292 ASN A CA 1
ATOM 2156 C C . ASN A 1 292 ? 9.895 6.620 -10.950 1.00 98.12 292 ASN A C 1
ATOM 2158 O O . ASN A 1 292 ? 8.927 7.284 -11.325 1.00 98.12 292 ASN A O 1
ATOM 2162 N N . PRO A 1 293 ? 10.951 7.234 -10.383 1.00 96.75 293 PRO A N 1
ATOM 2163 C CA . PRO A 1 293 ? 10.989 8.688 -10.174 1.00 96.75 293 PRO A CA 1
ATOM 2164 C C . PRO A 1 293 ? 11.306 9.458 -11.466 1.00 96.75 293 PRO A C 1
ATOM 2166 O O . PRO A 1 293 ? 11.100 10.664 -11.549 1.00 96.75 293 PRO A O 1
ATOM 2169 N N . GLN A 1 294 ? 11.779 8.745 -12.492 1.00 95.81 294 GLN A N 1
ATOM 2170 C CA . GLN A 1 294 ? 12.036 9.231 -13.846 1.00 95.81 294 GLN A CA 1
ATOM 2171 C C . GLN A 1 294 ? 11.602 8.173 -14.873 1.00 95.81 294 GLN A C 1
ATOM 2173 O O . GLN A 1 294 ? 11.222 7.064 -14.500 1.00 95.81 294 GLN A O 1
ATOM 2178 N N . ASN A 1 295 ? 11.689 8.496 -16.164 1.00 97.12 295 ASN A N 1
ATOM 2179 C CA . ASN A 1 295 ? 11.463 7.518 -17.229 1.00 97.12 295 ASN A CA 1
ATOM 2180 C C . ASN A 1 295 ? 12.588 6.471 -17.242 1.00 97.12 295 ASN A C 1
ATOM 2182 O O . ASN A 1 295 ? 13.762 6.826 -17.336 1.00 97.12 295 ASN A O 1
ATOM 2186 N N . ASN A 1 296 ? 12.223 5.192 -17.197 1.00 96.62 296 ASN A N 1
ATOM 2187 C CA . ASN A 1 296 ? 13.136 4.053 -17.170 1.00 96.62 296 ASN A CA 1
ATOM 2188 C C . ASN A 1 296 ? 12.795 3.037 -18.284 1.00 96.62 296 ASN A C 1
ATOM 2190 O O . ASN A 1 296 ? 12.482 1.885 -17.979 1.00 96.62 296 ASN A O 1
ATOM 2194 N N . PRO A 1 297 ? 12.893 3.404 -19.577 1.00 95.25 297 PRO A N 1
ATOM 2195 C CA . PRO A 1 297 ? 12.490 2.531 -20.689 1.00 95.25 297 PRO A CA 1
ATOM 2196 C C . PRO A 1 297 ? 13.279 1.213 -20.762 1.00 95.25 297 PRO A C 1
ATOM 2198 O O . PRO A 1 297 ? 12.850 0.254 -21.395 1.00 95.25 297 PRO A O 1
ATOM 2201 N N . ILE A 1 298 ? 14.432 1.125 -20.088 1.00 93.81 298 ILE A N 1
ATOM 2202 C CA . ILE A 1 298 ? 15.183 -0.128 -19.957 1.00 93.81 298 ILE A CA 1
ATOM 2203 C C . ILE A 1 298 ? 14.356 -1.238 -19.286 1.00 93.81 298 ILE A C 1
ATOM 2205 O O . ILE A 1 298 ? 14.529 -2.404 -19.631 1.00 93.81 298 ILE A O 1
ATOM 2209 N N . PHE A 1 299 ? 13.434 -0.893 -18.381 1.00 95.50 299 PHE A N 1
ATOM 2210 C CA . PHE A 1 299 ? 12.568 -1.853 -17.689 1.00 95.50 299 PHE A CA 1
ATOM 2211 C C . PHE A 1 299 ? 11.393 -2.350 -18.542 1.00 95.50 299 PHE A C 1
ATOM 2213 O O . PHE A 1 299 ? 10.783 -3.356 -18.187 1.00 95.50 299 PHE A O 1
ATOM 2220 N N . ASP A 1 300 ? 11.141 -1.721 -19.694 1.00 94.44 300 ASP A N 1
ATOM 2221 C CA . ASP A 1 300 ? 10.189 -2.195 -20.707 1.00 94.44 300 ASP A CA 1
ATOM 2222 C C . ASP A 1 300 ? 10.806 -3.253 -21.646 1.00 94.44 300 ASP A C 1
ATOM 2224 O O . ASP A 1 300 ? 10.118 -3.844 -22.477 1.00 94.44 300 ASP A O 1
ATOM 2228 N N . SER A 1 301 ? 12.123 -3.483 -21.560 1.00 87.62 301 SER A N 1
ATOM 2229 C CA . SER A 1 301 ? 12.860 -4.272 -22.548 1.00 87.62 301 SER A CA 1
ATOM 2230 C C . SER A 1 301 ? 12.587 -5.778 -22.458 1.00 87.62 301 SER A C 1
ATOM 2232 O O . SER A 1 301 ? 12.725 -6.399 -21.401 1.00 87.62 301 SER A O 1
ATOM 2234 N N . SER A 1 302 ? 12.358 -6.407 -23.615 1.00 82.56 302 SER A N 1
ATOM 2235 C CA . SER A 1 302 ? 12.309 -7.869 -23.766 1.00 82.56 302 SER A CA 1
ATOM 2236 C C . SER A 1 302 ? 13.614 -8.564 -23.356 1.00 82.56 302 SER A C 1
ATOM 2238 O O . SER A 1 302 ? 13.579 -9.695 -22.871 1.00 82.56 302 SER A O 1
ATOM 2240 N N . ASN A 1 303 ? 14.753 -7.866 -23.447 1.00 86.81 303 ASN A N 1
ATOM 2241 C CA . ASN A 1 303 ? 16.064 -8.369 -23.020 1.00 86.81 303 ASN A CA 1
ATOM 2242 C C . ASN A 1 303 ? 16.151 -8.610 -21.506 1.00 86.81 303 ASN A C 1
ATOM 2244 O O . ASN A 1 303 ? 17.045 -9.315 -21.044 1.00 86.81 303 ASN A O 1
ATOM 2248 N N . LEU A 1 304 ? 15.213 -8.063 -20.730 1.00 85.88 304 LEU A N 1
ATOM 2249 C CA . LEU A 1 304 ? 15.052 -8.347 -19.308 1.00 85.88 304 LEU A CA 1
ATOM 2250 C C . LEU A 1 304 ? 13.991 -9.422 -19.070 1.00 85.88 304 LEU A C 1
ATOM 2252 O O . LEU A 1 304 ? 13.260 -9.335 -18.094 1.00 85.88 304 LEU A O 1
ATOM 2256 N N . ARG A 1 305 ? 13.873 -10.426 -19.950 1.00 88.06 305 ARG A N 1
ATOM 2257 C CA . ARG A 1 305 ? 12.836 -11.473 -19.869 1.00 88.06 305 ARG A CA 1
ATOM 2258 C C . ARG A 1 305 ? 11.428 -10.863 -19.795 1.00 88.06 305 ARG A C 1
ATOM 2260 O O . ARG A 1 305 ? 10.680 -11.127 -18.862 1.00 88.06 305 ARG A O 1
ATOM 2267 N N . ASN A 1 306 ? 11.107 -10.017 -20.775 1.00 90.31 306 ASN A N 1
ATOM 2268 C CA . ASN A 1 306 ? 9.842 -9.269 -20.881 1.00 90.31 306 ASN A CA 1
ATOM 2269 C C . ASN A 1 306 ? 9.613 -8.181 -19.813 1.00 90.31 306 ASN A C 1
ATOM 2271 O O . ASN A 1 306 ? 8.488 -7.716 -19.642 1.00 90.31 306 ASN A O 1
ATOM 2275 N N . GLY A 1 307 ? 10.676 -7.721 -19.148 1.00 94.88 307 GLY A N 1
ATOM 2276 C CA . GLY A 1 307 ? 10.627 -6.521 -18.313 1.00 94.88 307 GLY A CA 1
ATOM 2277 C C . GLY A 1 307 ? 9.906 -6.723 -16.979 1.00 94.88 307 GLY A C 1
ATOM 2278 O O . GLY A 1 307 ? 10.000 -7.789 -16.363 1.00 94.88 307 GLY A O 1
ATOM 2279 N N . TYR A 1 308 ? 9.230 -5.675 -16.513 1.00 98.06 308 TYR A N 1
ATOM 2280 C CA . TYR A 1 308 ? 8.490 -5.641 -15.246 1.00 98.06 308 TYR A CA 1
ATOM 2281 C C . TYR A 1 308 ? 7.056 -5.139 -15.478 1.00 98.06 308 TYR A C 1
ATOM 2283 O O . TYR A 1 308 ? 6.785 -4.453 -16.460 1.00 98.06 308 TYR A O 1
ATOM 2291 N N . ALA A 1 309 ? 6.118 -5.494 -14.599 1.00 98.50 309 ALA A N 1
ATOM 2292 C CA . ALA A 1 309 ? 4.721 -5.085 -14.744 1.00 98.50 309 ALA A CA 1
ATOM 2293 C C . ALA A 1 309 ? 4.485 -3.728 -14.073 1.00 98.50 309 ALA A C 1
ATOM 2295 O O . ALA A 1 309 ? 4.482 -3.650 -12.843 1.00 98.50 309 ALA A O 1
ATOM 2296 N N . VAL A 1 310 ? 4.261 -2.672 -14.861 1.00 98.88 310 VAL A N 1
ATOM 2297 C CA . VAL A 1 310 ? 3.678 -1.420 -14.354 1.00 98.88 310 VAL A CA 1
ATOM 2298 C C . VAL A 1 310 ? 2.205 -1.666 -14.052 1.00 98.88 310 VAL A C 1
ATOM 2300 O O . VAL A 1 310 ? 1.488 -2.216 -14.880 1.00 98.88 310 VAL A O 1
ATOM 2303 N N . PHE A 1 311 ? 1.744 -1.242 -12.878 1.00 98.81 311 PHE A N 1
ATOM 2304 C CA . PHE A 1 311 ? 0.364 -1.492 -12.440 1.00 98.81 311 PHE A CA 1
ATOM 2305 C C . PHE A 1 311 ? -0.309 -0.279 -11.794 1.00 98.81 311 PHE A C 1
ATOM 2307 O O . PHE A 1 311 ? -1.405 -0.384 -11.246 1.00 98.81 311 PHE A O 1
ATOM 2314 N N . GLY A 1 312 ? 0.319 0.893 -11.851 1.00 98.62 312 GLY A N 1
ATOM 2315 C CA . GLY A 1 312 ? -0.267 2.113 -11.320 1.00 98.62 312 GLY A CA 1
ATOM 2316 C C . GLY A 1 312 ? 0.630 3.331 -11.467 1.00 98.62 312 GLY A C 1
ATOM 2317 O O . GLY A 1 312 ? 1.753 3.255 -11.974 1.00 98.62 312 GLY A O 1
ATOM 2318 N N . ARG A 1 313 ? 0.130 4.472 -10.992 1.00 98.56 313 ARG A N 1
ATOM 2319 C CA . ARG A 1 313 ? 0.845 5.752 -11.010 1.00 98.56 313 ARG A CA 1
ATOM 2320 C C . ARG A 1 313 ? 0.422 6.677 -9.880 1.00 98.56 313 ARG A C 1
ATOM 2322 O O . ARG A 1 313 ? -0.727 6.654 -9.447 1.00 98.56 313 ARG A O 1
ATOM 2329 N N . PHE A 1 314 ? 1.329 7.550 -9.463 1.00 98.31 314 PHE A N 1
ATOM 2330 C CA . PHE A 1 314 ? 1.035 8.616 -8.516 1.00 98.31 314 PHE A CA 1
ATOM 2331 C C . PHE A 1 314 ? 0.219 9.735 -9.172 1.00 98.31 314 PHE A C 1
ATOM 2333 O O . PHE A 1 314 ? 0.541 10.203 -10.264 1.00 98.31 314 PHE A O 1
ATOM 2340 N N . ILE A 1 315 ? -0.816 10.189 -8.470 1.00 97.56 315 ILE A N 1
ATOM 2341 C CA . ILE A 1 315 ? -1.590 11.404 -8.776 1.00 97.56 315 ILE A CA 1
ATOM 2342 C C . ILE A 1 315 ? -1.361 12.519 -7.747 1.00 97.56 315 ILE A C 1
ATOM 2344 O O . ILE A 1 315 ? -1.741 13.665 -7.971 1.00 97.56 315 ILE A O 1
ATOM 2348 N N . HIS A 1 316 ? -0.719 12.189 -6.625 1.00 97.25 316 HIS A N 1
ATOM 2349 C CA . HIS A 1 316 ? -0.299 13.121 -5.586 1.00 97.25 316 HIS A CA 1
ATOM 2350 C C . HIS A 1 316 ? 1.014 12.637 -4.961 1.00 97.25 316 HIS A C 1
ATOM 2352 O O . HIS A 1 316 ? 1.209 11.431 -4.806 1.00 97.25 316 HIS A O 1
ATOM 2358 N N . GLY A 1 317 ? 1.899 13.570 -4.599 1.00 96.06 317 GLY A N 1
ATOM 2359 C CA . GLY A 1 317 ? 3.153 13.269 -3.900 1.00 96.06 317 GLY A CA 1
ATOM 2360 C C . GLY A 1 317 ? 4.247 12.612 -4.751 1.00 96.06 317 GLY A C 1
ATOM 2361 O O . GLY A 1 317 ? 5.210 12.098 -4.194 1.00 96.06 317 GLY A O 1
ATOM 2362 N N . SER A 1 318 ? 4.153 12.632 -6.086 1.00 94.25 318 SER A N 1
ATOM 2363 C CA . SER A 1 318 ? 5.146 11.992 -6.969 1.00 94.25 318 SER A CA 1
ATOM 2364 C C . SER A 1 318 ? 6.568 12.559 -6.839 1.00 94.25 318 SER A C 1
ATOM 2366 O O . SER A 1 318 ? 7.545 11.826 -6.982 1.00 94.25 318 SER A O 1
ATOM 2368 N N . ASN A 1 319 ? 6.703 13.846 -6.517 1.00 95.38 319 ASN A N 1
ATOM 2369 C CA . ASN A 1 319 ? 7.988 14.507 -6.268 1.00 95.38 319 ASN A CA 1
ATOM 2370 C C . ASN A 1 319 ? 8.732 13.957 -5.038 1.00 95.38 319 ASN A C 1
ATOM 2372 O O . ASN A 1 319 ? 9.962 14.030 -5.007 1.00 95.38 319 ASN A O 1
ATOM 2376 N N . THR A 1 320 ? 8.016 13.358 -4.079 1.00 94.94 320 THR A N 1
ATOM 2377 C CA . THR A 1 320 ? 8.589 12.699 -2.893 1.00 94.94 320 THR A CA 1
ATOM 2378 C C . THR A 1 320 ? 9.683 11.709 -3.279 1.00 94.94 320 THR A C 1
ATOM 2380 O O . THR A 1 320 ? 10.728 11.663 -2.642 1.00 94.94 320 THR A O 1
ATOM 2383 N N . TRP A 1 321 ? 9.493 10.937 -4.348 1.00 94.94 321 TRP A N 1
ATOM 2384 C CA . TRP A 1 321 ? 10.424 9.868 -4.723 1.00 94.94 321 TRP A CA 1
ATOM 2385 C C . TRP A 1 321 ? 11.735 10.394 -5.294 1.00 94.94 321 TRP A C 1
ATOM 2387 O O . TRP A 1 321 ? 12.802 9.853 -5.008 1.00 94.94 321 TRP A O 1
ATOM 2397 N N . THR A 1 322 ? 11.663 11.477 -6.064 1.00 94.38 322 THR A N 1
ATOM 2398 C CA . THR A 1 322 ? 12.852 12.168 -6.567 1.00 94.38 322 THR A CA 1
ATOM 2399 C C . THR A 1 322 ? 13.583 12.883 -5.431 1.00 94.38 322 THR A C 1
ATOM 2401 O O . THR A 1 322 ? 14.809 12.839 -5.373 1.00 94.38 322 THR A O 1
ATOM 2404 N N . GLU A 1 323 ? 12.852 13.499 -4.494 1.00 93.44 323 GLU A N 1
ATOM 2405 C CA . GLU A 1 323 ? 13.422 14.099 -3.280 1.00 93.44 323 GLU A CA 1
ATOM 2406 C C . GLU A 1 323 ? 14.161 13.047 -2.441 1.00 93.44 323 GLU A C 1
ATOM 2408 O O . GLU A 1 323 ? 15.332 13.237 -2.112 1.00 93.44 323 GLU A O 1
ATOM 2413 N N . LEU A 1 324 ? 13.524 11.906 -2.166 1.00 92.31 324 LEU A N 1
ATOM 2414 C CA . LEU A 1 324 ? 14.108 10.796 -1.413 1.00 92.31 324 LEU A CA 1
ATOM 2415 C C . LEU A 1 324 ? 15.393 10.270 -2.071 1.00 92.31 324 LEU A C 1
ATOM 2417 O O . LEU A 1 324 ? 16.405 10.136 -1.389 1.00 92.31 324 LEU A O 1
ATOM 2421 N N . LEU A 1 325 ? 15.404 10.052 -3.392 1.00 91.25 325 LEU A N 1
ATOM 2422 C CA . LEU A 1 325 ? 16.613 9.636 -4.124 1.00 91.25 325 LEU A CA 1
ATOM 2423 C C . LEU A 1 325 ? 17.772 10.639 -4.042 1.00 91.25 325 LEU A C 1
ATOM 2425 O O . LEU A 1 325 ? 18.930 10.252 -4.194 1.00 91.25 325 LEU A O 1
ATOM 2429 N N . ASN A 1 326 ? 17.473 11.928 -3.891 1.00 90.81 326 ASN A N 1
ATOM 2430 C CA . ASN A 1 326 ? 18.481 12.985 -3.865 1.00 90.81 326 ASN A CA 1
ATOM 2431 C C . ASN A 1 326 ? 19.008 13.277 -2.461 1.00 90.81 326 ASN A C 1
ATOM 2433 O O . ASN A 1 326 ? 20.105 13.815 -2.335 1.00 90.81 326 ASN A O 1
ATOM 2437 N N . THR A 1 327 ? 18.221 12.974 -1.431 1.00 90.06 327 THR A N 1
ATOM 2438 C CA . THR A 1 327 ? 18.480 13.421 -0.056 1.00 90.06 327 THR A CA 1
ATOM 2439 C C . THR A 1 327 ? 18.856 12.288 0.886 1.00 90.06 327 THR A C 1
ATOM 2441 O O . THR A 1 327 ? 19.601 12.530 1.832 1.00 90.06 327 THR A O 1
ATOM 2444 N N . VAL A 1 328 ? 18.382 11.063 0.642 1.00 89.81 328 VAL A N 1
ATOM 2445 C CA . VAL A 1 328 ? 18.699 9.907 1.485 1.00 89.81 328 VAL A CA 1
ATOM 2446 C C . VAL A 1 328 ? 20.053 9.333 1.059 1.00 89.81 328 VAL A C 1
ATOM 2448 O O . VAL A 1 328 ? 20.178 8.862 -0.076 1.00 89.81 328 VAL A O 1
ATOM 2451 N N . PRO A 1 329 ? 21.077 9.346 1.932 1.00 87.56 329 PRO A N 1
ATOM 2452 C CA . PRO A 1 329 ? 22.362 8.749 1.604 1.00 87.56 329 PRO A CA 1
ATOM 2453 C C . PRO A 1 329 ? 22.221 7.238 1.412 1.00 87.56 329 PRO A C 1
ATOM 2455 O O . PRO A 1 329 ? 21.417 6.576 2.070 1.00 87.56 329 PRO A O 1
ATOM 2458 N N . THR A 1 330 ? 23.024 6.685 0.508 1.00 85.38 330 THR A N 1
ATOM 2459 C CA . THR A 1 330 ? 23.067 5.245 0.236 1.00 85.38 330 THR A CA 1
ATOM 2460 C C . THR A 1 330 ? 24.487 4.730 0.405 1.00 85.38 330 THR A C 1
ATOM 2462 O O . THR A 1 330 ? 25.450 5.457 0.158 1.00 85.38 330 THR A O 1
ATOM 2465 N N . SER A 1 331 ? 24.627 3.482 0.842 1.00 74.12 331 SER A N 1
ATOM 2466 C CA . SER A 1 331 ? 25.918 2.805 0.962 1.00 74.12 331 SER A CA 1
ATOM 2467 C C . SER A 1 331 ? 26.000 1.602 0.021 1.00 74.12 331 SER A C 1
ATOM 2469 O O . SER A 1 331 ? 24.994 0.965 -0.309 1.00 74.12 331 SER A O 1
ATOM 2471 N N . ALA A 1 332 ? 27.221 1.307 -0.437 1.00 63.72 332 ALA A N 1
ATOM 2472 C CA . ALA A 1 332 ? 27.520 0.087 -1.176 1.00 63.72 332 ALA A CA 1
ATOM 2473 C C . ALA A 1 332 ? 27.573 -1.125 -0.216 1.00 63.72 332 ALA A C 1
ATOM 2475 O O . ALA A 1 332 ? 28.059 -1.021 0.905 1.00 63.72 332 ALA A O 1
ATOM 2476 N N . PHE A 1 333 ? 27.034 -2.246 -0.692 1.00 64.88 333 PHE A N 1
ATOM 2477 C CA . PHE A 1 333 ? 26.572 -3.460 0.001 1.00 64.88 333 PHE A CA 1
ATOM 2478 C C . PHE A 1 333 ? 27.531 -4.237 0.947 1.00 64.88 333 PHE A C 1
ATOM 2480 O O . PHE A 1 333 ? 28.721 -4.366 0.664 1.00 64.88 333 PHE A O 1
ATOM 2487 N N . THR A 1 334 ? 26.949 -4.918 1.957 1.00 47.44 334 THR A N 1
ATOM 2488 C CA . THR A 1 334 ? 27.442 -6.165 2.601 1.00 47.44 334 THR A CA 1
ATOM 2489 C C . THR A 1 334 ? 26.349 -7.255 2.576 1.00 47.44 334 THR A C 1
ATOM 2491 O O . THR A 1 334 ? 25.166 -6.940 2.633 1.00 47.44 334 THR A O 1
ATOM 2494 N N . ALA A 1 335 ? 26.742 -8.536 2.485 1.00 43.44 335 ALA A N 1
ATOM 2495 C CA . ALA A 1 335 ? 25.951 -9.726 2.097 1.00 43.44 335 ALA A CA 1
ATOM 2496 C C . ALA A 1 335 ? 24.654 -10.082 2.866 1.00 43.44 335 ALA A C 1
ATOM 2498 O O . ALA A 1 335 ? 24.050 -11.111 2.570 1.00 43.44 335 ALA A O 1
ATOM 2499 N N . THR A 1 336 ? 24.199 -9.275 3.820 1.00 49.47 336 THR A N 1
ATOM 2500 C CA . THR A 1 336 ? 23.112 -9.613 4.754 1.00 49.47 336 THR A CA 1
ATOM 2501 C C . THR A 1 336 ? 21.793 -8.869 4.524 1.00 49.47 336 THR A C 1
ATOM 2503 O O . THR A 1 336 ? 20.796 -9.238 5.137 1.00 49.47 336 THR A O 1
ATOM 2506 N N . ASP A 1 337 ? 21.731 -7.884 3.619 1.00 45.56 337 ASP A N 1
ATOM 2507 C CA . ASP A 1 337 ? 20.654 -6.881 3.646 1.00 45.56 337 ASP A CA 1
ATOM 2508 C C . ASP A 1 337 ? 19.996 -6.630 2.279 1.00 45.56 337 ASP A C 1
ATOM 2510 O O . ASP A 1 337 ? 20.463 -5.786 1.526 1.00 45.56 337 ASP A O 1
ATOM 2514 N N . GLY A 1 338 ? 18.901 -7.335 1.969 1.00 47.91 338 GLY A N 1
ATOM 2515 C CA . GLY A 1 338 ? 17.756 -6.910 1.127 1.00 47.91 338 GLY A CA 1
ATOM 2516 C C . GLY A 1 338 ? 17.921 -6.357 -0.310 1.00 47.91 338 GLY A C 1
ATOM 2517 O O . GLY A 1 338 ? 16.932 -6.338 -1.037 1.00 47.91 338 GLY A O 1
ATOM 2518 N N . GLY A 1 339 ? 19.099 -5.923 -0.770 1.00 52.53 339 GLY A N 1
ATOM 2519 C CA . GLY A 1 339 ? 19.340 -5.287 -2.071 1.00 52.53 339 GLY A CA 1
ATOM 2520 C C . GLY A 1 339 ? 20.756 -4.694 -2.203 1.00 52.53 339 GLY A C 1
ATOM 2521 O O . GLY A 1 339 ? 21.488 -4.592 -1.232 1.00 52.53 339 GLY A O 1
ATOM 2522 N N . ALA A 1 340 ? 21.177 -4.316 -3.421 1.00 57.53 340 ALA A N 1
ATOM 2523 C CA . ALA A 1 340 ? 22.569 -3.919 -3.715 1.00 57.53 340 ALA A CA 1
ATOM 2524 C C . ALA A 1 340 ? 22.954 -2.466 -3.339 1.00 57.53 340 ALA A C 1
ATOM 2526 O O . ALA A 1 340 ? 24.139 -2.133 -3.347 1.00 57.53 340 ALA A O 1
ATOM 2527 N N . VAL A 1 341 ? 21.976 -1.594 -3.063 1.00 64.88 341 VAL A N 1
ATOM 2528 C CA . VAL A 1 341 ? 22.183 -0.178 -2.704 1.00 64.88 341 VAL A CA 1
ATOM 2529 C C . VAL A 1 341 ? 21.117 0.210 -1.688 1.00 64.88 341 VAL A C 1
ATOM 2531 O O . VAL A 1 341 ? 19.967 0.457 -2.062 1.00 64.88 341 VAL A O 1
ATOM 2534 N N . ASN A 1 342 ? 21.496 0.230 -0.413 1.00 73.62 342 ASN A N 1
ATOM 2535 C CA . ASN A 1 342 ? 20.553 0.396 0.688 1.00 73.62 342 ASN A CA 1
ATOM 2536 C C . ASN A 1 342 ? 20.628 1.825 1.233 1.00 73.62 342 ASN A C 1
ATOM 2538 O O . ASN A 1 342 ? 21.723 2.397 1.307 1.00 73.62 342 ASN A O 1
ATOM 2542 N N . PRO A 1 343 ? 19.490 2.425 1.613 1.00 81.69 343 PRO A N 1
ATOM 2543 C CA . PRO A 1 343 ? 19.513 3.713 2.276 1.00 81.69 343 PRO A CA 1
ATOM 2544 C C . PRO A 1 343 ? 20.147 3.560 3.665 1.00 81.69 343 PRO A C 1
ATOM 2546 O O . PRO A 1 343 ? 19.822 2.633 4.410 1.00 81.69 343 PRO A O 1
ATOM 2549 N N . SER A 1 344 ? 21.051 4.477 4.018 1.00 80.69 344 SER A N 1
ATOM 2550 C CA . SER A 1 344 ? 21.723 4.487 5.328 1.00 80.69 344 SER A CA 1
ATOM 2551 C C . SER A 1 344 ? 20.756 4.784 6.474 1.00 80.69 344 SER A C 1
ATOM 2553 O O . SER A 1 344 ? 21.013 4.429 7.619 1.00 80.69 344 SER A O 1
ATOM 2555 N N . THR A 1 345 ? 19.644 5.443 6.150 1.00 85.88 345 THR A N 1
ATOM 2556 C CA . THR A 1 345 ? 18.523 5.684 7.050 1.00 85.88 345 THR A CA 1
ATOM 2557 C C . THR A 1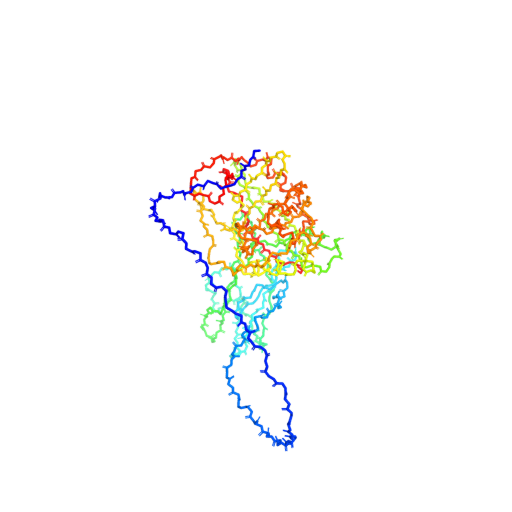 345 ? 17.285 5.041 6.452 1.00 85.88 345 THR A C 1
ATOM 2559 O O . THR A 1 345 ? 16.921 5.333 5.312 1.00 85.88 345 THR A O 1
ATOM 2562 N N . ALA A 1 346 ? 16.614 4.189 7.222 1.00 88.62 346 ALA A N 1
ATOM 2563 C CA . ALA A 1 346 ? 15.400 3.531 6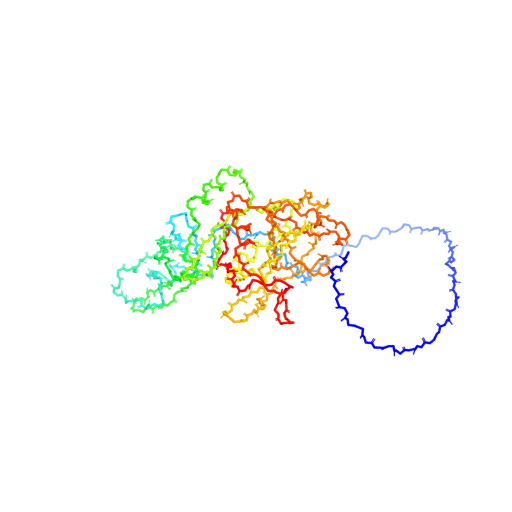.770 1.00 88.62 346 ALA A CA 1
ATOM 2564 C C . ALA A 1 346 ? 14.311 4.546 6.392 1.00 88.62 346 ALA A C 1
ATOM 2566 O O . ALA A 1 346 ? 13.961 5.440 7.164 1.00 88.62 346 ALA A O 1
ATOM 2567 N N . VAL A 1 347 ? 13.747 4.365 5.199 1.00 93.25 347 VAL A N 1
ATOM 2568 C CA . VAL A 1 347 ? 12.545 5.073 4.758 1.00 93.25 347 VAL A CA 1
ATOM 2569 C C . VAL A 1 347 ? 11.367 4.132 4.941 1.00 93.25 347 VAL A C 1
ATOM 2571 O O . VAL A 1 347 ? 11.236 3.135 4.229 1.00 93.25 347 VAL A O 1
ATOM 2574 N N . HIS A 1 348 ? 10.527 4.433 5.922 1.00 93.31 348 HIS A N 1
ATOM 2575 C CA . HIS A 1 348 ? 9.393 3.605 6.300 1.00 93.31 348 HIS A CA 1
ATOM 2576 C C . HIS A 1 348 ? 8.176 3.921 5.437 1.00 93.31 348 HIS A C 1
ATOM 2578 O O . HIS A 1 348 ? 7.818 5.081 5.247 1.00 93.31 348 HIS A O 1
ATOM 2584 N N . LEU A 1 349 ? 7.501 2.876 4.967 1.00 94.12 349 LEU A N 1
ATOM 2585 C CA . LEU A 1 349 ? 6.102 2.915 4.574 1.00 94.12 349 LEU A CA 1
ATOM 2586 C C . LEU A 1 349 ? 5.283 2.672 5.842 1.00 94.12 349 LEU A C 1
ATOM 2588 O O . LEU A 1 349 ? 5.110 1.538 6.285 1.00 94.12 349 LEU A O 1
ATOM 2592 N N . HIS A 1 350 ? 4.839 3.750 6.484 1.00 89.25 350 HIS A N 1
ATOM 2593 C CA . HIS A 1 350 ? 4.171 3.651 7.777 1.00 89.25 350 HIS A CA 1
ATOM 2594 C C . HIS A 1 350 ? 2.831 2.930 7.668 1.00 89.25 350 HIS A C 1
ATOM 2596 O O . HIS A 1 350 ? 2.521 2.080 8.507 1.00 89.25 350 HIS A O 1
ATOM 2602 N N . TRP A 1 351 ? 2.073 3.258 6.625 1.00 88.94 351 TRP A N 1
ATOM 2603 C CA . TRP A 1 351 ? 0.823 2.605 6.272 1.00 88.94 351 TRP A CA 1
ATOM 2604 C C . TRP A 1 351 ? 0.493 2.838 4.797 1.00 88.94 351 TRP A C 1
ATOM 2606 O O . TRP A 1 351 ? 0.953 3.801 4.175 1.00 88.94 351 TRP A O 1
ATOM 2616 N N . ALA A 1 352 ? -0.335 1.947 4.262 1.00 90.31 352 ALA A N 1
ATOM 2617 C CA . ALA A 1 352 ? -0.976 2.069 2.963 1.00 90.31 352 ALA A CA 1
ATOM 2618 C C . ALA A 1 352 ? -2.451 1.699 3.112 1.00 90.31 352 ALA A C 1
ATOM 2620 O O . ALA A 1 352 ? -2.777 0.757 3.835 1.00 90.31 352 ALA A O 1
ATOM 2621 N N . TYR A 1 353 ? -3.337 2.430 2.444 1.00 86.00 353 TYR A N 1
ATOM 2622 C CA . TYR A 1 353 ? -4.770 2.203 2.559 1.00 86.00 353 TYR A CA 1
ATOM 2623 C C . TYR A 1 353 ? -5.505 2.523 1.263 1.00 86.00 353 TYR A C 1
ATOM 2625 O O . TYR A 1 353 ? -5.219 3.529 0.612 1.00 86.00 353 TYR A O 1
ATOM 2633 N N . GLN A 1 354 ? -6.456 1.669 0.895 1.00 88.94 354 GLN A N 1
ATOM 2634 C CA . GLN A 1 354 ? -7.317 1.901 -0.255 1.00 88.94 354 GLN A CA 1
ATOM 2635 C C . GLN A 1 354 ? -8.279 3.061 0.044 1.00 88.94 354 GLN A C 1
ATOM 2637 O O . GLN A 1 354 ? -8.838 3.152 1.129 1.00 88.94 354 GLN A O 1
ATOM 2642 N N . ILE A 1 355 ? -8.425 3.994 -0.891 1.00 85.06 355 ILE A N 1
ATOM 2643 C CA . ILE A 1 355 ? -9.317 5.154 -0.779 1.00 85.06 355 ILE A CA 1
ATOM 2644 C C . ILE A 1 355 ? -10.298 5.278 -1.956 1.00 85.06 355 ILE A C 1
ATOM 2646 O 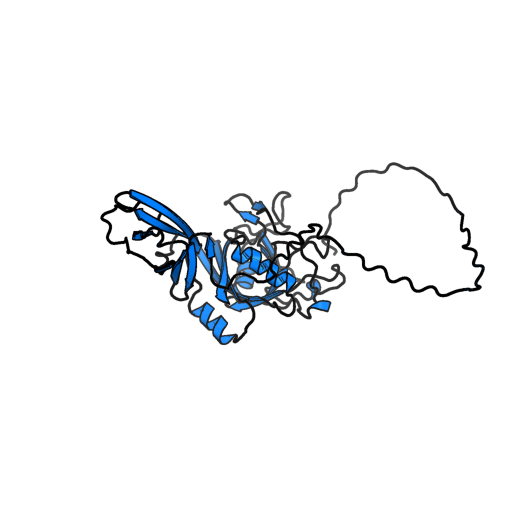O . ILE A 1 355 ? -11.063 6.239 -1.998 1.00 85.06 355 ILE A O 1
ATOM 2650 N N . GLN A 1 356 ? -10.270 4.336 -2.903 1.00 84.00 356 GLN A N 1
ATOM 2651 C CA . GLN A 1 356 ? -11.267 4.167 -3.962 1.00 84.00 356 GLN A CA 1
ATOM 2652 C C . GLN A 1 356 ? -11.255 2.743 -4.500 1.00 84.00 356 GLN A C 1
ATOM 2654 O O . GLN A 1 356 ? -10.152 2.141 -4.538 1.00 84.00 356 GLN A O 1
#

pLDDT: mean 78.06, std 23.78, range [25.19, 98.88]

Solvent-accessible surface area (backbone atoms only — not comparable to full-atom values): 20779 Å² total; per-residue (Å²): 138,90,86,85,83,85,84,86,87,79,84,89,78,90,81,89,82,90,82,84,90,80,91,81,84,90,84,87,83,82,92,86,88,86,81,92,77,92,76,91,76,90,74,86,79,77,92,72,95,72,87,75,81,74,75,73,86,69,75,75,65,44,44,60,53,69,50,96,40,35,33,35,27,70,38,65,83,36,30,32,43,34,36,37,42,81,39,29,76,73,69,35,25,38,30,78,40,75,46,88,74,83,72,58,87,83,46,88,63,51,45,80,37,77,43,59,52,51,78,47,76,42,74,52,65,86,60,87,79,48,72,54,41,42,36,26,32,32,34,39,54,94,86,46,70,43,84,68,38,72,49,81,42,65,17,63,48,62,50,59,68,53,52,51,39,52,60,73,63,72,62,90,50,43,23,37,37,36,37,33,36,39,65,60,91,96,44,74,50,76,48,62,33,30,31,40,27,38,51,87,52,17,43,67,59,25,50,52,53,48,49,38,31,74,69,48,62,39,42,52,12,22,45,47,27,54,46,82,55,99,75,42,45,38,45,27,26,44,44,28,30,65,80,87,84,53,67,43,76,59,73,88,68,70,76,58,39,77,66,43,21,22,87,80,36,68,38,67,45,36,53,34,24,31,29,48,38,60,62,94,52,59,49,47,24,55,64,29,32,29,37,23,58,40,67,24,66,71,47,47,28,60,92,57,66,42,31,40,26,39,22,31,31,48,71,36,49,48,64,53,53,48,49,47,70,73,69,56,56,67,44,84,66,68,102,80,49,97,46,75,28,30,44,77,54,70,33,31,31,52,39,45,40,49,74,64

Mean predicted aligned error: 13.16 Å

Sequence (356 aa):
MAVISAVQRRPDKQHDGVGVMGKTPVNMRTMRPLFLFLITFSIYFLSACGGSDGESTTNPAPHNISQPSISGRLLADNTVRLTLIGVGTPAGRYCIRQDAAVPLASDGCFTDTRASSLVQEKAIANPSSALRTVFTSWVLEGSTVRRHASLSVPGRTCSATAYDALQRAASTLPAVCILTGTTLGTGTTLKESVLLLESVKAPVSAANFLRYVNQGFYDQTVFHRFLKSTSASLVQGGGFTHNGSNYATKTPTLAAIPLESTISSGLGHTASTIAMARADDPDSATSQFFVNPQNNPIFDSSNLRNGYAVFGRFIHGSNTWTELLNTVPTSAFTATDGGAVNPSTAVHLHWAYQIQ

Nearest PDB structures (foldseek):
  7zfm-assembly2_B  TM=9.089E-01  e=2.130E-14  Escherichia coli K-12
  1vai-assembly2_B  TM=9.212E-01  e=3.861E-14  Escherichia coli
  8xck-assembly1_f  TM=9.075E-01  e=8.413E-13  Escherichia coli
  7n3j-assembly1_A  TM=8.682E-01  e=8.601E-12  Escherichia coli K-12
  7q6p-assembly4_D  TM=8.861E-01  e=7.241E-10  Escherichia coli K-12

Foldseek 3Di:
DDDDDDDDDDDDDDDDDDDDDDDDDDDDDDDDDDDDDDDDDDDDDDDDDDDPPPPDLDQPDFAWQDDPQKIWGQDQVQKIKMKGAQAQVVWWWKAKDQDPDFDAPPDPRTHTDNDRMDIDMDHLPDQPDDQWTKMWMWTQDPRDIDTDDMTIGGSGDDHPVQVVLVVVVVDPAWKKKFWKWWDDDPDIDIFIWMKGWQCPLCVFVSSLQSVCQSVFQQAQKFQFDFDDDPQFTKGKIFAWHDPPDATDGRDDWDAFAAFSFCVRRVDALAAQWKWFDADLDRRGTIGMIMHGNHGRRVQNDCVSVRGIDTTIGISPRSVVSVVCSVPFDWDADDDHGDDGIGGPITITRNHMGIDD